Protein AF-A0A537FN54-F1 (afdb_monomer_lite)

Radius of gyration: 17.16 Å; chain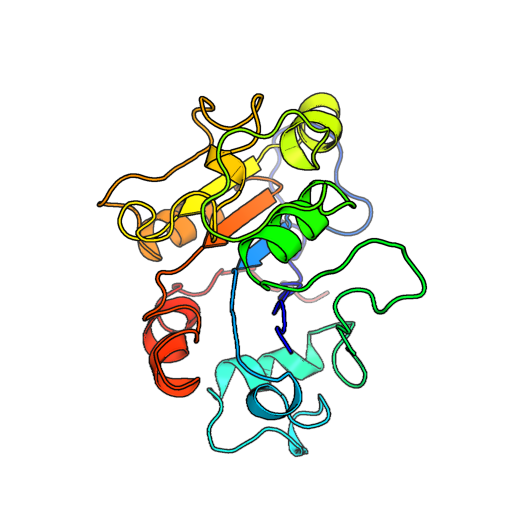s: 1; bounding box: 44×35×46 Å

Secondary structure (DSSP, 8-state):
--------------------S---SS-S-EEEE---S--HHHHHTTSSGGG--TTS-HHHHHHGGG-SSGGG-------TTSS----STTHHHHHHHHHSS-TT--TT---B----HIIIIIGGGT--EEEEEGGG-TTGGGT-GGGTBTTTTT-TTEE-STT--HHHHHHHHTSSS--SEEEEE--TTTTTSSS-HHHHHHHHTSSS----------

Sequence (218 aa):
MSTAVAFQLLAGRGSSTASASGNGAYFDHIVFIAMENAAYASVFGSGTVSSCPSSTDPFLCSMLPLGSTVPNLNNYGATAADANDFSGCSAACYVGLLAGYTYGVKDGYGDLTAANLVADRFAPAGLTWQAYCESGCPRGNDHFPFTSFADTRASANVFASSSVSTSTFSAAANSTNPPNFLWYTPTDNHNMHDNSISTAMARVIVTMPRLTCSMVRR

Foldseek 3Di:
DWDQPQPPPQFDDDPDPDDDADDDPRGQAGEGEGFTDDDLCQAQNLLALVRGDPLYDNVSSVCSVVDDQGRDPPPPVDPPVDVADCPQPQLQVVCCVFQVGRPPDHQPDAADAGDGCCQNPQVVSVFFEAEFEEQQNPRPNSHGVLCRYPRRVPDPRYHRHRPTFLVNQLCLLLDPDHGRYYHYYYPCQQRVNPDGNVRNCVGNPVPSPPSPSPPPDD

Structure (mmCIF, N/CA/C/O backbone):
data_AF-A0A537FN54-F1
#
_entry.id   AF-A0A537FN54-F1
#
loop_
_atom_site.group_PDB
_atom_site.id
_atom_site.type_symbol
_atom_site.label_atom_id
_atom_site.label_alt_id
_atom_site.label_comp_id
_atom_site.label_asym_id
_atom_site.label_entity_id
_atom_site.label_seq_id
_atom_site.pdbx_PDB_ins_code
_atom_site.Cartn_x
_atom_site.Cartn_y
_atom_site.Cartn_z
_atom_site.occupancy
_atom_site.B_iso_or_equiv
_atom_site.auth_seq_id
_atom_site.auth_comp_id
_atom_site.auth_asym_id
_atom_site.auth_atom_id
_atom_site.pdbx_PDB_model_num
ATOM 1 N N . MET A 1 1 ? 2.602 -4.026 -16.651 1.00 32.38 1 MET A N 1
ATOM 2 C CA . MET A 1 1 ? 3.226 -4.896 -15.633 1.00 32.38 1 MET A CA 1
ATOM 3 C C . MET A 1 1 ? 3.479 -4.018 -14.421 1.00 32.38 1 MET A C 1
ATOM 5 O O . MET A 1 1 ? 4.371 -3.189 -14.495 1.00 32.38 1 MET A O 1
ATOM 9 N N . SER A 1 2 ? 2.638 -4.104 -13.388 1.00 34.88 2 SER A N 1
ATOM 10 C CA . SER A 1 2 ? 2.858 -3.381 -12.128 1.00 34.88 2 SER A CA 1
ATOM 11 C C . SER A 1 2 ? 3.461 -4.346 -11.126 1.00 34.88 2 SER A C 1
ATOM 13 O O . SER A 1 2 ? 2.988 -5.476 -10.991 1.00 34.88 2 SER A O 1
ATOM 15 N N . THR A 1 3 ? 4.533 -3.923 -10.472 1.00 35.34 3 THR A N 1
ATOM 16 C CA . THR A 1 3 ? 5.199 -4.725 -9.455 1.00 35.34 3 THR A CA 1
ATOM 17 C C . THR A 1 3 ? 4.848 -4.113 -8.114 1.00 35.34 3 THR A C 1
ATOM 19 O O . THR A 1 3 ? 5.444 -3.119 -7.723 1.00 35.34 3 THR A O 1
ATOM 22 N N . ALA A 1 4 ? 3.894 -4.708 -7.396 1.00 33.75 4 ALA A N 1
ATOM 23 C CA . ALA A 1 4 ? 3.745 -4.426 -5.977 1.00 33.75 4 ALA A CA 1
ATOM 24 C C . ALA A 1 4 ? 5.035 -4.881 -5.286 1.00 33.75 4 ALA A C 1
ATOM 26 O O . ALA A 1 4 ? 5.303 -6.082 -5.175 1.00 33.75 4 ALA A O 1
ATOM 27 N N . VAL A 1 5 ? 5.870 -3.929 -4.873 1.00 35.28 5 VAL A N 1
ATOM 28 C CA . VAL A 1 5 ? 7.062 -4.249 -4.092 1.00 35.28 5 VAL A CA 1
ATOM 29 C C . VAL A 1 5 ? 6.640 -4.413 -2.637 1.00 35.28 5 VAL A C 1
ATOM 31 O O . VAL A 1 5 ? 6.741 -3.504 -1.820 1.00 35.28 5 VAL A O 1
ATOM 34 N N . ALA A 1 6 ? 6.140 -5.602 -2.311 1.00 32.81 6 ALA A N 1
ATOM 35 C CA . ALA A 1 6 ? 5.959 -6.005 -0.928 1.00 32.81 6 ALA A CA 1
ATOM 36 C C . ALA A 1 6 ? 7.343 -6.281 -0.321 1.00 32.81 6 ALA A C 1
ATOM 38 O O . ALA A 1 6 ? 7.908 -7.363 -0.489 1.00 32.81 6 ALA A O 1
ATOM 39 N N . PHE A 1 7 ? 7.909 -5.302 0.383 1.00 31.70 7 PHE A N 1
ATOM 40 C CA . PHE A 1 7 ? 9.026 -5.575 1.279 1.00 31.70 7 PHE A CA 1
ATOM 41 C C . PHE A 1 7 ? 8.486 -6.310 2.503 1.00 31.70 7 PHE A C 1
ATOM 43 O O . PHE A 1 7 ? 7.906 -5.706 3.399 1.00 31.70 7 PHE A O 1
ATOM 50 N N . GLN A 1 8 ? 8.705 -7.623 2.568 1.00 32.16 8 GLN A N 1
ATOM 51 C CA . GLN A 1 8 ? 8.709 -8.304 3.858 1.00 32.16 8 GLN A CA 1
ATOM 52 C C . GLN A 1 8 ? 9.939 -7.817 4.623 1.00 32.16 8 GLN A C 1
ATOM 54 O O . GLN A 1 8 ? 11.041 -8.338 4.455 1.00 32.16 8 GLN A O 1
ATOM 59 N N . LEU A 1 9 ? 9.770 -6.773 5.433 1.00 33.91 9 LEU A N 1
ATOM 60 C CA . LEU A 1 9 ? 10.774 -6.413 6.419 1.00 33.91 9 LEU A CA 1
ATOM 61 C C . LEU A 1 9 ? 10.650 -7.412 7.574 1.00 33.91 9 LEU A C 1
ATOM 63 O O . LEU A 1 9 ? 9.673 -7.385 8.319 1.00 33.91 9 LEU A O 1
ATOM 67 N N . LEU A 1 10 ? 11.619 -8.323 7.701 1.00 33.75 10 LEU A N 1
ATOM 68 C CA . LEU A 1 10 ? 11.697 -9.225 8.849 1.00 33.75 10 LEU A CA 1
ATOM 69 C C . LEU A 1 10 ? 11.936 -8.398 10.120 1.00 33.75 10 LEU A C 1
ATOM 71 O O . LEU A 1 10 ? 13.064 -7.992 10.406 1.00 33.75 10 LEU A O 1
ATOM 75 N N . ALA A 1 11 ? 10.874 -8.160 10.886 1.00 37.06 11 ALA A N 1
ATOM 76 C CA . ALA A 1 11 ? 10.958 -7.549 12.203 1.00 37.06 11 ALA A CA 1
ATOM 77 C C . ALA A 1 11 ? 11.223 -8.626 13.265 1.00 37.06 11 ALA A C 1
ATOM 79 O O . ALA A 1 11 ? 10.458 -9.576 13.423 1.00 37.06 11 ALA A O 1
ATOM 80 N N . GLY A 1 12 ? 12.351 -8.492 13.966 1.00 34.00 12 GLY A N 1
ATOM 81 C CA . GLY A 1 12 ? 12.729 -9.352 15.084 1.00 34.00 12 GLY A CA 1
ATOM 82 C C . GLY A 1 12 ? 11.884 -9.095 16.333 1.00 34.00 12 GLY A C 1
ATOM 83 O O . GLY A 1 12 ? 11.393 -7.989 16.547 1.00 34.00 12 GLY A O 1
ATOM 84 N N . ARG A 1 13 ? 11.765 -10.129 17.176 1.00 36.16 13 ARG A N 1
ATOM 85 C CA . ARG A 1 13 ? 11.034 -10.109 18.452 1.00 36.16 13 ARG A CA 1
ATOM 86 C C . ARG A 1 13 ? 11.523 -8.972 19.355 1.00 36.16 13 ARG A C 1
ATOM 88 O O . ARG A 1 13 ? 12.635 -9.035 19.882 1.00 36.16 13 ARG A O 1
ATOM 95 N N . GLY A 1 14 ? 10.681 -7.968 19.573 1.00 34.97 14 GLY A N 1
ATOM 96 C CA . GLY A 1 14 ? 10.871 -6.986 20.634 1.00 34.97 14 GLY A CA 1
ATOM 97 C C . GLY A 1 14 ? 10.524 -7.603 21.989 1.00 34.97 14 GLY A C 1
ATOM 98 O O . GLY A 1 14 ? 9.418 -8.098 22.189 1.00 34.97 14 GLY A O 1
ATOM 99 N N . SER A 1 15 ? 11.461 -7.585 22.936 1.00 38.41 15 SER A N 1
ATOM 100 C CA . SER A 1 15 ? 11.145 -7.856 24.340 1.00 38.41 15 SER A CA 1
ATOM 101 C C . SER A 1 15 ? 10.449 -6.631 24.935 1.00 38.41 15 SER A C 1
ATOM 103 O O . SER A 1 15 ? 11.122 -5.735 25.438 1.00 38.41 15 SER A O 1
ATOM 105 N N . SER A 1 16 ? 9.117 -6.608 24.903 1.00 33.41 16 SER A N 1
ATOM 106 C CA . SER A 1 16 ? 8.302 -5.636 25.639 1.00 33.41 16 SER A CA 1
ATOM 107 C C . SER A 1 16 ? 7.276 -6.378 26.486 1.00 33.41 16 SER A C 1
ATOM 109 O O . SER A 1 16 ? 6.327 -6.971 25.983 1.00 33.41 16 SER A O 1
ATOM 111 N N . THR A 1 17 ? 7.472 -6.355 27.800 1.00 36.88 17 THR A N 1
ATOM 112 C CA . THR A 1 17 ? 6.494 -6.799 28.793 1.00 36.88 17 THR A CA 1
ATOM 113 C C . THR A 1 17 ? 5.345 -5.791 28.878 1.00 36.88 17 THR A C 1
ATOM 115 O O . THR A 1 17 ? 5.431 -4.841 29.651 1.00 36.88 17 THR A O 1
ATOM 118 N N . ALA A 1 18 ? 4.278 -5.986 28.102 1.00 31.08 18 ALA A N 1
ATOM 119 C CA . ALA A 1 18 ? 2.938 -5.468 28.393 1.00 31.08 18 ALA A CA 1
ATOM 120 C C . ALA A 1 18 ? 1.902 -6.234 27.555 1.00 31.08 18 ALA A C 1
ATOM 122 O O . ALA A 1 18 ? 1.979 -6.274 26.332 1.00 31.08 18 ALA A O 1
ATOM 123 N N . SER A 1 19 ? 0.957 -6.884 28.232 1.00 39.84 19 SER A N 1
ATOM 124 C CA . SER A 1 19 ? -0.053 -7.756 27.635 1.00 39.84 19 SER A CA 1
ATOM 125 C C . SER A 1 19 ? -1.026 -7.007 26.718 1.00 39.84 19 SER A C 1
ATOM 127 O O . SER A 1 19 ? -1.817 -6.203 27.204 1.00 39.84 19 SER A O 1
ATOM 129 N N . ALA A 1 20 ? -1.050 -7.365 25.431 1.00 30.58 20 ALA A N 1
ATOM 130 C CA . ALA A 1 20 ? -2.242 -7.336 24.580 1.00 30.58 20 ALA A CA 1
ATOM 131 C C . ALA A 1 20 ? -2.071 -8.304 23.388 1.00 30.58 20 ALA A C 1
ATOM 133 O O . ALA A 1 20 ? -1.128 -8.179 22.622 1.00 30.58 20 ALA A O 1
ATOM 134 N N . SER A 1 21 ? -2.998 -9.264 23.286 1.00 36.78 21 SER A N 1
ATOM 135 C CA . SER A 1 21 ? -3.354 -10.104 22.125 1.00 36.78 21 SER A CA 1
ATOM 136 C C . SER A 1 21 ? -2.231 -10.749 21.284 1.00 36.78 21 SER A C 1
ATOM 138 O O . SER A 1 21 ? -1.717 -10.154 20.348 1.00 36.78 21 SER A O 1
ATOM 140 N N . GLY A 1 22 ? -1.945 -12.025 21.586 1.00 42.91 22 GLY A N 1
ATOM 141 C CA . GLY A 1 22 ? -1.410 -13.045 20.669 1.00 42.91 22 GLY A CA 1
ATOM 142 C C . GLY A 1 22 ? -0.146 -12.707 19.872 1.00 42.91 22 GLY A C 1
ATOM 143 O O . GLY A 1 22 ? -0.247 -12.277 18.729 1.00 42.91 22 GLY A O 1
ATOM 144 N N . ASN A 1 23 ? 1.036 -13.042 20.406 1.00 45.41 23 ASN A N 1
ATOM 145 C CA . ASN A 1 23 ? 2.264 -13.103 19.603 1.00 45.41 23 ASN A CA 1
ATOM 146 C C . ASN A 1 23 ? 2.025 -13.956 18.347 1.00 45.41 23 ASN A C 1
ATOM 148 O O . ASN A 1 23 ? 1.638 -15.127 18.452 1.00 45.41 23 ASN A O 1
ATOM 152 N N . GLY A 1 24 ? 2.273 -13.382 17.170 1.00 49.06 24 GLY A N 1
ATOM 153 C CA . GLY A 1 24 ? 2.171 -14.100 15.908 1.00 49.06 24 GLY A CA 1
ATOM 154 C C . GLY A 1 24 ? 3.163 -15.264 15.873 1.00 49.06 24 GLY A C 1
ATOM 155 O O . GLY A 1 24 ? 4.289 -15.164 16.361 1.00 49.06 24 GLY A O 1
ATOM 156 N N . ALA A 1 25 ? 2.770 -16.391 15.274 1.00 50.62 25 ALA A N 1
ATOM 157 C CA . ALA A 1 25 ? 3.658 -17.549 15.139 1.00 50.62 25 ALA A CA 1
ATOM 158 C C . ALA A 1 25 ? 4.922 -17.238 14.303 1.00 50.62 25 ALA A C 1
ATOM 160 O O . ALA A 1 25 ? 5.933 -17.922 14.463 1.00 50.62 25 ALA A O 1
ATOM 161 N N . TYR A 1 26 ? 4.873 -16.201 13.450 1.00 58.44 26 TYR A N 1
ATOM 162 C CA . TYR A 1 26 ? 5.928 -15.886 12.478 1.00 58.44 26 TYR A CA 1
ATOM 163 C C . TYR A 1 26 ? 6.333 -14.400 12.410 1.00 58.44 26 TYR A C 1
ATOM 165 O O . TYR A 1 26 ? 7.521 -14.133 12.257 1.00 58.44 26 TYR A O 1
ATOM 173 N N . PHE A 1 27 ? 5.404 -13.444 12.561 1.00 64.12 27 PHE A N 1
ATOM 174 C CA . PHE A 1 27 ? 5.685 -11.998 12.516 1.00 64.12 27 PHE A CA 1
ATOM 175 C C . PHE A 1 27 ? 4.722 -11.225 13.428 1.00 64.12 27 PHE A C 1
ATOM 177 O O . PHE A 1 27 ? 3.554 -11.602 13.525 1.00 64.12 27 PHE A O 1
ATOM 184 N N . ASP A 1 28 ? 5.199 -10.141 14.045 1.00 77.00 28 ASP A N 1
ATOM 185 C CA . ASP A 1 28 ? 4.397 -9.272 14.927 1.00 77.00 28 ASP A CA 1
ATOM 186 C C . ASP A 1 28 ? 3.837 -8.032 14.191 1.00 77.00 28 ASP A C 1
ATOM 188 O O . ASP A 1 28 ? 2.783 -7.502 14.556 1.00 77.00 28 ASP A O 1
ATOM 192 N N . HIS A 1 29 ? 4.518 -7.604 13.116 1.00 83.00 29 HIS A N 1
ATOM 193 C CA . HIS A 1 29 ? 4.179 -6.421 12.319 1.00 83.00 29 HIS A CA 1
ATOM 194 C C . HIS A 1 29 ? 4.374 -6.668 10.820 1.00 83.00 29 HIS A C 1
ATOM 196 O O . HIS A 1 29 ? 5.333 -7.320 10.403 1.00 83.00 29 HIS A O 1
ATOM 202 N N . ILE A 1 30 ? 3.488 -6.093 10.009 1.00 84.75 30 ILE A N 1
ATOM 203 C CA . ILE A 1 30 ? 3.554 -6.073 8.548 1.00 84.75 30 ILE A CA 1
ATOM 204 C C . ILE A 1 30 ? 3.628 -4.615 8.103 1.00 84.75 30 ILE A C 1
ATOM 206 O O . ILE A 1 30 ? 2.757 -3.812 8.433 1.00 84.75 30 ILE A O 1
ATOM 210 N N . VAL A 1 31 ? 4.660 -4.285 7.332 1.00 86.12 31 VAL A N 1
ATOM 211 C CA . VAL A 1 31 ? 4.865 -2.953 6.757 1.00 86.12 31 VAL A CA 1
ATOM 212 C C . VAL A 1 31 ? 4.729 -3.064 5.245 1.00 86.12 31 VAL A C 1
ATOM 214 O O . VAL A 1 31 ? 5.434 -3.846 4.613 1.00 86.12 31 VAL A O 1
ATOM 217 N N . PHE A 1 32 ? 3.823 -2.283 4.668 1.00 86.25 32 PHE A N 1
ATOM 218 C CA . PHE A 1 32 ? 3.573 -2.224 3.238 1.00 86.25 32 PHE A CA 1
ATOM 219 C C . PHE A 1 32 ? 3.859 -0.818 2.713 1.00 86.25 32 PHE A C 1
ATOM 221 O O . PHE A 1 32 ? 3.353 0.167 3.248 1.00 86.25 32 PHE A O 1
ATOM 228 N N . ILE A 1 33 ? 4.662 -0.731 1.653 1.00 86.25 33 ILE A N 1
ATOM 229 C CA . ILE A 1 33 ? 4.972 0.517 0.953 1.00 86.25 33 ILE A CA 1
ATOM 230 C C . ILE A 1 33 ? 4.562 0.321 -0.504 1.00 86.25 33 ILE A C 1
ATOM 232 O O . ILE A 1 33 ? 5.106 -0.539 -1.196 1.00 86.25 33 ILE A O 1
ATOM 236 N N . ALA A 1 34 ? 3.582 1.096 -0.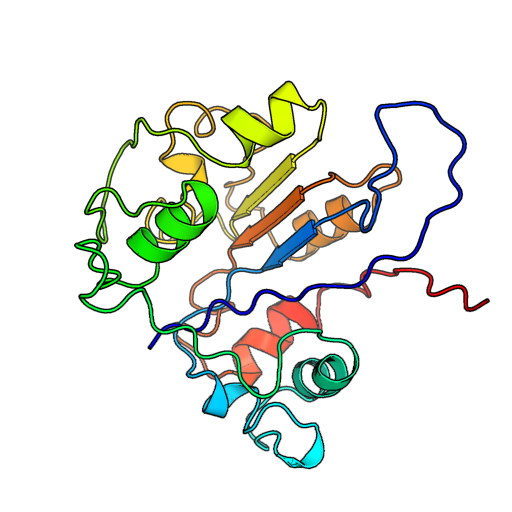953 1.00 85.75 34 ALA A N 1
ATOM 237 C CA . ALA A 1 34 ? 2.970 0.949 -2.262 1.00 85.75 34 ALA A CA 1
ATOM 238 C C . ALA A 1 34 ? 3.840 1.613 -3.346 1.00 85.75 34 ALA A C 1
ATOM 240 O O . ALA A 1 34 ? 3.795 2.823 -3.549 1.00 85.75 34 ALA A O 1
ATOM 241 N N . MET A 1 35 ? 4.682 0.808 -3.997 1.00 80.50 35 MET A N 1
ATOM 242 C CA . MET A 1 35 ? 5.532 1.210 -5.124 1.00 80.50 35 MET A CA 1
ATOM 243 C C . MET A 1 35 ? 4.914 0.715 -6.439 1.00 80.50 35 MET A C 1
ATOM 245 O O . MET A 1 35 ? 4.344 -0.375 -6.468 1.00 80.50 35 MET A O 1
ATOM 249 N N . GLU A 1 36 ? 5.047 1.480 -7.520 1.00 75.81 36 GLU A N 1
A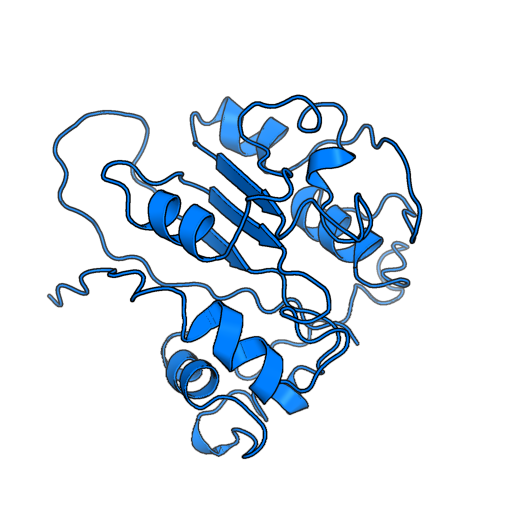TOM 250 C CA . GLU A 1 36 ? 4.289 1.299 -8.760 1.00 75.81 36 GLU A CA 1
ATOM 251 C C . GLU A 1 36 ? 5.144 1.305 -10.027 1.00 75.81 36 GLU A C 1
ATOM 253 O O . GLU A 1 36 ? 6.281 1.763 -10.044 1.00 75.81 36 GLU A O 1
ATOM 258 N N . ASN A 1 37 ? 4.549 0.778 -11.102 1.00 68.00 37 ASN A N 1
ATOM 259 C CA . ASN A 1 37 ? 4.887 0.969 -12.520 1.00 68.00 37 ASN A CA 1
ATOM 260 C C . ASN A 1 37 ? 6.325 0.678 -12.986 1.00 68.00 37 ASN A C 1
ATOM 262 O O . ASN A 1 37 ? 6.615 0.783 -14.177 1.00 68.00 37 ASN A O 1
ATOM 266 N N . ALA A 1 38 ? 7.200 0.197 -12.110 1.00 73.44 38 ALA A N 1
ATOM 267 C CA . ALA A 1 38 ? 8.487 -0.364 -12.481 1.00 73.44 38 ALA A CA 1
ATOM 268 C C . ALA A 1 38 ? 8.353 -1.875 -12.686 1.00 73.44 38 ALA A C 1
ATOM 270 O O . ALA A 1 38 ? 7.778 -2.569 -11.850 1.00 73.44 38 ALA A O 1
ATOM 271 N N . ALA A 1 39 ? 8.897 -2.416 -13.778 1.00 73.81 39 ALA A N 1
ATOM 272 C CA . ALA A 1 39 ? 8.958 -3.863 -13.977 1.00 73.81 39 ALA A CA 1
ATOM 273 C C . ALA A 1 39 ? 9.907 -4.496 -12.949 1.00 73.81 39 ALA A C 1
ATOM 275 O O . ALA A 1 39 ? 10.982 -3.946 -12.706 1.00 73.81 39 ALA A O 1
ATOM 276 N N . TYR A 1 40 ? 9.575 -5.676 -12.416 1.00 76.00 40 TYR A N 1
ATOM 277 C CA . TYR A 1 40 ? 10.415 -6.378 -11.437 1.00 76.00 40 TYR A CA 1
ATOM 278 C C . TYR A 1 40 ? 11.891 -6.409 -11.858 1.00 76.00 40 TYR A C 1
ATOM 280 O O . TYR A 1 40 ? 12.755 -5.961 -11.111 1.00 76.00 40 TYR A O 1
ATOM 288 N N . ALA A 1 41 ? 12.176 -6.833 -13.094 1.00 77.81 41 ALA A N 1
ATOM 289 C CA . ALA A 1 41 ? 13.542 -6.929 -13.602 1.00 77.81 41 ALA A CA 1
ATOM 290 C C . ALA A 1 41 ? 14.261 -5.573 -13.718 1.00 77.81 41 ALA A C 1
ATOM 292 O O . ALA A 1 41 ? 15.481 -5.518 -13.595 1.00 77.81 41 ALA A O 1
ATOM 293 N N . SER A 1 42 ? 13.521 -4.475 -13.909 1.00 77.94 42 SER A N 1
ATOM 294 C CA . SER A 1 42 ? 14.094 -3.121 -13.923 1.00 77.94 42 SER A CA 1
ATOM 295 C C . SER A 1 42 ? 14.492 -2.626 -12.531 1.00 77.94 42 SER A C 1
ATOM 297 O O . SER A 1 42 ? 15.365 -1.771 -12.430 1.00 77.94 42 SER A O 1
ATOM 299 N N . VAL A 1 43 ? 13.892 -3.188 -11.474 1.00 77.12 43 VAL A N 1
ATOM 300 C CA . VAL A 1 43 ? 14.220 -2.879 -10.077 1.00 77.12 43 VAL A CA 1
ATOM 301 C C . VAL A 1 43 ? 15.239 -3.880 -9.535 1.00 77.12 43 VAL A C 1
ATOM 303 O O . VAL A 1 43 ? 16.266 -3.488 -9.005 1.00 77.12 43 VAL A O 1
ATOM 306 N N . PHE A 1 44 ? 15.018 -5.179 -9.700 1.00 78.44 44 PHE A N 1
ATOM 307 C CA . PHE A 1 44 ? 15.752 -6.220 -8.978 1.00 78.44 44 PHE A CA 1
ATOM 308 C C . PHE A 1 44 ? 16.529 -7.193 -9.874 1.00 78.44 44 PHE A C 1
ATOM 310 O O . PHE A 1 44 ? 17.139 -8.136 -9.369 1.00 78.44 44 PHE A O 1
ATOM 317 N N . GLY A 1 45 ? 16.522 -6.998 -11.195 1.00 81.00 45 GLY A N 1
ATOM 318 C CA . GLY A 1 45 ? 17.184 -7.908 -12.130 1.00 81.00 45 GLY A CA 1
ATOM 319 C C . GLY A 1 45 ? 16.552 -9.300 -12.107 1.00 81.00 45 GLY A C 1
ATOM 320 O O . GLY A 1 45 ? 15.333 -9.437 -12.191 1.00 81.00 45 GLY A O 1
ATOM 321 N N . SER A 1 46 ? 17.368 -10.343 -11.954 1.00 79.94 46 SER A N 1
ATOM 322 C CA . SER A 1 46 ? 16.898 -11.720 -11.738 1.00 79.94 46 SER A CA 1
ATOM 323 C C . SER A 1 46 ? 16.662 -12.038 -10.255 1.00 79.94 46 SER A C 1
ATOM 325 O O . SER A 1 46 ? 16.703 -13.200 -9.855 1.00 79.94 46 SER A O 1
ATOM 327 N N . GLY A 1 47 ? 16.523 -11.013 -9.412 1.00 77.00 47 GLY A N 1
ATOM 328 C CA . GLY A 1 47 ? 16.313 -11.156 -7.976 1.00 77.00 47 GLY A CA 1
ATOM 329 C C . GLY A 1 47 ? 17.530 -11.666 -7.201 1.00 77.00 47 GLY A C 1
ATOM 330 O O . GLY A 1 47 ? 17.399 -12.184 -6.093 1.00 77.00 47 GLY A O 1
ATOM 331 N N . THR A 1 48 ? 18.731 -11.516 -7.764 1.00 81.56 48 THR A N 1
ATOM 332 C CA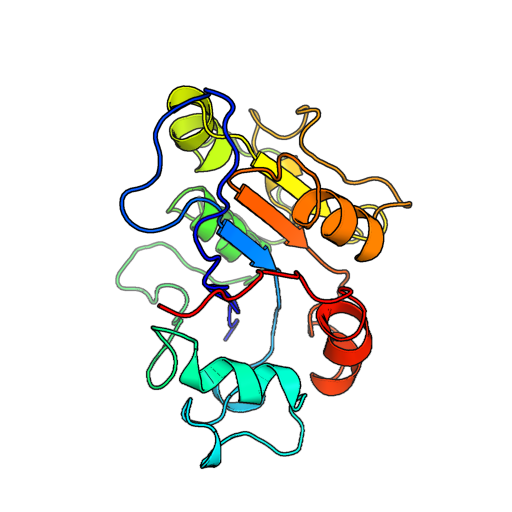 . THR A 1 48 ? 20.003 -11.754 -7.070 1.00 81.56 48 THR A CA 1
ATOM 333 C C . THR A 1 48 ? 20.811 -10.465 -7.008 1.00 81.56 48 THR A C 1
ATOM 335 O O . THR A 1 48 ? 20.766 -9.652 -7.933 1.00 81.56 48 THR A O 1
ATOM 338 N N . VAL A 1 49 ? 21.599 -10.284 -5.944 1.00 82.25 49 VAL A N 1
ATOM 339 C CA . VAL A 1 49 ? 22.429 -9.076 -5.760 1.00 82.25 49 VAL A CA 1
ATOM 340 C C . VAL A 1 49 ? 23.365 -8.837 -6.948 1.00 82.25 49 VAL A C 1
ATOM 342 O O . VAL A 1 49 ? 23.558 -7.697 -7.353 1.00 82.25 49 VAL A O 1
ATOM 345 N N . SER A 1 50 ? 23.908 -9.896 -7.553 1.00 85.69 50 SER A N 1
ATOM 346 C CA . SER A 1 50 ? 24.796 -9.789 -8.719 1.00 85.69 50 SER A CA 1
ATOM 347 C C . SER A 1 50 ? 24.085 -9.376 -10.010 1.00 85.69 50 SER A C 1
ATOM 349 O O . SER A 1 50 ? 24.740 -8.905 -10.933 1.00 85.69 50 SER A O 1
ATOM 351 N N . SER A 1 51 ? 22.766 -9.554 -10.086 1.00 85.00 51 SER A N 1
ATOM 352 C CA . SER A 1 51 ? 21.945 -9.192 -11.248 1.00 85.00 51 SER A CA 1
ATOM 353 C C . SER A 1 51 ? 21.304 -7.809 -11.139 1.00 85.00 51 SER A C 1
ATOM 355 O O . SER A 1 51 ? 20.578 -7.399 -12.043 1.00 85.00 51 SER A O 1
ATOM 357 N N . CYS A 1 52 ? 21.527 -7.109 -10.026 1.00 83.44 52 CYS A N 1
ATOM 358 C CA . CYS A 1 52 ? 20.832 -5.867 -9.744 1.00 83.44 52 CYS A CA 1
ATOM 359 C C . CYS A 1 52 ? 21.206 -4.767 -10.758 1.00 83.44 52 CYS A C 1
ATOM 361 O O . CYS A 1 52 ? 22.398 -4.509 -10.953 1.00 83.44 52 CYS A O 1
ATOM 363 N N . PRO A 1 53 ? 20.226 -4.102 -11.401 1.00 82.56 53 PRO A N 1
ATOM 364 C CA . PRO A 1 53 ? 20.498 -3.035 -12.357 1.00 82.56 53 PRO A CA 1
ATOM 365 C C . PRO A 1 53 ? 21.246 -1.862 -11.717 1.00 82.56 53 PRO A C 1
ATOM 367 O O . PRO A 1 53 ? 20.937 -1.444 -10.604 1.00 82.56 53 PRO A O 1
ATOM 370 N N . SER A 1 54 ? 22.182 -1.259 -12.453 1.00 79.12 54 SER A N 1
ATOM 371 C CA . SER A 1 54 ? 22.913 -0.064 -11.998 1.00 79.12 54 SER A CA 1
ATOM 372 C C . SER A 1 54 ? 22.028 1.182 -11.856 1.00 79.12 54 SER A C 1
ATOM 374 O O . SER A 1 54 ? 22.418 2.142 -11.197 1.00 79.12 54 SER A O 1
ATOM 376 N N . SER A 1 55 ? 20.843 1.174 -12.472 1.00 73.00 55 SER A N 1
ATOM 377 C CA . SER A 1 55 ? 19.810 2.207 -12.352 1.00 73.00 55 SER A CA 1
ATOM 378 C C . SER A 1 55 ? 18.959 2.088 -11.081 1.00 73.00 55 SER A C 1
ATOM 380 O O . SER A 1 55 ? 18.153 2.982 -10.812 1.00 73.00 55 SER A O 1
ATOM 382 N N . THR A 1 56 ? 19.101 0.996 -10.326 1.00 70.50 56 THR A N 1
ATOM 383 C CA . THR A 1 56 ? 18.373 0.757 -9.076 1.00 70.50 56 THR A CA 1
ATOM 384 C C . THR A 1 56 ? 19.119 1.350 -7.887 1.00 70.50 56 THR A C 1
ATOM 386 O O . THR A 1 56 ? 20.347 1.394 -7.849 1.00 70.50 56 THR A O 1
ATOM 389 N N . ASP A 1 57 ? 18.364 1.782 -6.880 1.00 70.25 57 ASP A N 1
ATOM 390 C CA . ASP A 1 57 ? 18.916 2.173 -5.590 1.00 70.25 57 ASP A CA 1
ATOM 391 C C . ASP A 1 57 ? 19.645 0.998 -4.883 1.00 70.25 57 ASP A C 1
ATOM 393 O O . ASP A 1 57 ? 19.054 -0.078 -4.706 1.00 70.25 57 ASP A O 1
ATOM 397 N N . PRO A 1 58 ? 20.905 1.180 -4.432 1.00 73.62 58 PRO A N 1
ATOM 398 C CA . PRO A 1 58 ? 21.677 0.142 -3.746 1.00 73.62 58 PRO A CA 1
ATOM 399 C C . PRO A 1 58 ? 20.985 -0.463 -2.521 1.00 73.62 58 PRO A C 1
ATOM 401 O O . PRO A 1 58 ? 21.213 -1.635 -2.210 1.00 73.62 58 PRO A O 1
ATOM 404 N N . PHE A 1 59 ? 20.129 0.298 -1.830 1.00 74.56 59 PHE A N 1
ATOM 405 C CA . PHE A 1 59 ? 19.367 -0.209 -0.698 1.00 74.56 59 PHE A CA 1
ATOM 406 C C . PHE A 1 59 ? 18.439 -1.346 -1.124 1.00 74.56 59 PHE A C 1
ATOM 408 O O . PHE A 1 59 ? 18.452 -2.402 -0.493 1.00 74.56 59 PHE A O 1
ATOM 415 N N . LEU A 1 60 ? 17.673 -1.183 -2.208 1.00 74.38 60 LEU A N 1
ATOM 416 C CA . LEU A 1 60 ? 16.736 -2.216 -2.656 1.00 74.38 60 LEU A CA 1
ATOM 417 C C . LEU A 1 60 ? 17.456 -3.519 -3.000 1.00 74.38 60 LEU A C 1
ATOM 419 O O . LEU A 1 60 ? 17.014 -4.603 -2.624 1.00 74.38 60 LEU A O 1
ATOM 423 N N . CYS A 1 61 ? 18.611 -3.403 -3.646 1.00 77.31 61 CYS A N 1
ATOM 424 C CA . CYS A 1 61 ? 19.470 -4.538 -3.949 1.00 77.31 61 CYS A CA 1
ATOM 425 C C . CYS A 1 61 ? 20.014 -5.211 -2.684 1.00 77.31 61 CYS A C 1
ATOM 427 O O . CYS A 1 61 ? 20.084 -6.437 -2.614 1.00 77.31 61 CYS A O 1
ATOM 429 N N . SER A 1 62 ? 20.352 -4.428 -1.655 1.00 76.69 62 SER A N 1
ATOM 430 C CA . SER A 1 62 ? 20.818 -4.961 -0.369 1.00 76.69 62 SER A CA 1
ATOM 431 C C . SER A 1 62 ? 19.747 -5.752 0.391 1.00 76.69 62 SER A C 1
ATOM 433 O O . SER A 1 62 ? 20.089 -6.589 1.223 1.00 76.69 62 SER A O 1
ATOM 435 N N . MET A 1 63 ? 18.465 -5.537 0.075 1.00 75.19 63 MET A N 1
ATOM 436 C CA . MET A 1 63 ? 17.345 -6.272 0.667 1.00 75.19 63 MET A CA 1
ATOM 437 C C . MET A 1 63 ? 17.114 -7.644 0.021 1.00 75.19 63 MET A C 1
ATOM 439 O O . MET A 1 63 ? 16.489 -8.497 0.647 1.00 75.19 63 MET A O 1
ATOM 443 N N . LEU A 1 64 ? 17.622 -7.897 -1.194 1.00 75.38 64 LEU A N 1
ATOM 444 C CA . LEU A 1 64 ? 17.399 -9.160 -1.919 1.00 75.38 64 LEU A CA 1
ATOM 445 C C . LEU A 1 64 ? 17.775 -10.414 -1.103 1.00 75.38 64 LEU A C 1
ATOM 447 O O . LEU A 1 64 ? 16.974 -11.344 -1.082 1.00 75.38 64 LEU A O 1
ATOM 451 N N . PRO A 1 65 ? 18.920 -10.467 -0.384 1.00 75.12 65 PRO A N 1
ATOM 452 C CA . PRO A 1 65 ? 19.274 -11.624 0.444 1.00 75.12 65 PRO A CA 1
ATOM 453 C C . PRO A 1 65 ? 18.391 -11.799 1.684 1.00 75.12 65 PRO A C 1
ATOM 455 O O . PRO A 1 65 ? 18.429 -12.853 2.313 1.00 75.12 65 PRO A O 1
ATOM 458 N N . LEU A 1 66 ? 17.656 -10.754 2.074 1.00 72.19 66 LEU A N 1
ATOM 459 C CA . LEU A 1 66 ? 16.769 -10.752 3.236 1.00 72.19 66 LEU A CA 1
ATOM 460 C C . LEU A 1 66 ? 15.321 -11.093 2.850 1.00 72.19 66 LEU A C 1
ATOM 462 O O . LEU A 1 66 ? 14.531 -11.454 3.717 1.00 72.19 66 LEU A O 1
ATOM 466 N N . GLY A 1 67 ? 14.965 -10.974 1.569 1.00 66.06 67 GLY A N 1
ATOM 467 C CA . GLY A 1 67 ? 13.619 -11.224 1.064 1.00 66.06 67 GLY A CA 1
ATOM 468 C C . GLY A 1 67 ? 13.361 -12.699 0.745 1.00 66.06 67 GLY A C 1
ATOM 469 O O . GLY A 1 67 ? 14.212 -13.395 0.199 1.00 66.06 67 GLY A O 1
ATOM 470 N N . SER A 1 68 ? 12.150 -13.173 1.042 1.00 58.72 68 SER A N 1
ATOM 471 C CA . SER A 1 68 ? 11.754 -14.581 0.883 1.00 58.72 68 SER A CA 1
ATOM 472 C C . SER A 1 68 ? 11.246 -14.958 -0.522 1.00 58.72 68 SER A C 1
ATOM 474 O O . SER A 1 68 ? 11.119 -16.141 -0.824 1.00 58.72 68 SER A O 1
ATOM 476 N N . THR A 1 69 ? 10.961 -13.987 -1.399 1.00 54.97 69 THR A N 1
ATOM 477 C CA . THR A 1 69 ? 10.200 -14.206 -2.653 1.00 54.97 69 THR A CA 1
ATOM 478 C C . THR A 1 69 ? 10.938 -13.815 -3.936 1.00 54.97 69 THR A C 1
ATOM 480 O O . THR A 1 69 ? 10.359 -13.777 -5.015 1.00 54.97 69 THR A O 1
ATOM 483 N N . VAL A 1 70 ? 12.227 -13.520 -3.849 1.00 57.22 70 VAL A N 1
ATOM 484 C CA . VAL A 1 70 ? 12.841 -12.550 -4.752 1.00 57.22 70 VAL A CA 1
ATOM 485 C C . VAL A 1 70 ? 13.245 -13.097 -6.141 1.00 57.22 70 VAL A C 1
ATOM 487 O O . VAL A 1 70 ? 12.867 -12.470 -7.118 1.00 57.22 70 VAL A O 1
ATOM 490 N N . PRO A 1 71 ? 13.883 -14.259 -6.353 1.00 55.00 71 PRO A N 1
ATOM 491 C CA . PRO A 1 71 ? 14.367 -14.587 -7.705 1.00 55.00 71 PRO A CA 1
ATOM 492 C C . PRO A 1 71 ? 13.280 -14.879 -8.756 1.00 55.00 71 PRO A C 1
ATOM 494 O O . PRO A 1 71 ? 13.575 -14.865 -9.945 1.00 55.00 71 PRO A O 1
ATOM 497 N N . ASN A 1 72 ? 12.039 -15.165 -8.337 1.00 51.25 72 ASN A N 1
ATOM 498 C CA . ASN A 1 72 ? 10.969 -15.655 -9.218 1.00 51.25 72 ASN A CA 1
ATOM 499 C C . ASN A 1 72 ? 9.599 -15.009 -8.943 1.00 51.25 72 ASN A C 1
ATOM 501 O O . ASN A 1 72 ? 8.567 -15.620 -9.233 1.00 51.25 72 ASN A O 1
ATOM 505 N N . LEU A 1 73 ? 9.560 -13.801 -8.365 1.00 57.09 73 LEU A N 1
ATOM 506 C CA . LEU A 1 73 ? 8.296 -13.089 -8.167 1.00 57.09 73 LEU A CA 1
ATOM 507 C C . LEU A 1 73 ? 7.747 -12.607 -9.512 1.00 57.09 73 LEU A C 1
ATOM 509 O O . LEU A 1 73 ? 7.975 -11.478 -9.943 1.00 57.09 73 LEU A O 1
ATOM 513 N N . ASN A 1 74 ? 6.981 -13.470 -10.166 1.00 52.28 74 ASN A N 1
ATOM 514 C CA . ASN A 1 74 ? 6.164 -13.081 -11.295 1.00 52.28 74 ASN A CA 1
ATOM 515 C C . ASN A 1 74 ? 4.794 -12.632 -10.784 1.00 52.28 74 ASN A C 1
ATOM 517 O O . ASN A 1 74 ? 3.847 -13.415 -10.737 1.00 52.28 74 ASN A O 1
ATOM 521 N N . ASN A 1 75 ? 4.686 -11.356 -10.411 1.00 54.84 75 ASN A N 1
ATOM 522 C CA . ASN A 1 75 ? 3.393 -10.710 -10.199 1.00 54.84 75 ASN A CA 1
ATOM 523 C C . ASN A 1 75 ? 2.748 -10.455 -11.567 1.00 54.84 75 ASN A C 1
ATOM 525 O O . ASN A 1 75 ? 2.692 -9.329 -12.062 1.00 54.84 75 ASN A O 1
ATOM 529 N N . TYR A 1 76 ? 2.301 -11.521 -12.224 1.00 49.84 76 TYR A N 1
ATOM 530 C CA . TYR A 1 76 ? 1.302 -11.376 -13.265 1.00 49.84 76 TYR A CA 1
ATOM 531 C C . TYR A 1 76 ? 0.032 -10.961 -12.524 1.00 49.84 76 TYR A C 1
ATOM 533 O O . TYR A 1 76 ? -0.544 -11.787 -11.819 1.00 49.84 76 TYR A O 1
ATOM 541 N N . GLY A 1 77 ? -0.371 -9.685 -12.605 1.00 51.28 77 GLY A N 1
ATOM 542 C CA . GLY A 1 77 ? -1.743 -9.312 -12.235 1.00 51.28 77 GLY A CA 1
ATOM 543 C C . GLY A 1 77 ? -2.656 -10.355 -12.868 1.00 51.28 77 GLY A C 1
ATOM 544 O O . GLY A 1 77 ? -2.441 -10.645 -14.047 1.00 51.28 77 GLY A O 1
ATOM 545 N N . ALA A 1 78 ? -3.485 -11.026 -12.058 1.00 42.94 78 ALA A N 1
ATOM 546 C CA . ALA A 1 78 ? -4.034 -12.339 -12.392 1.00 42.94 78 ALA A CA 1
ATOM 547 C C . ALA A 1 78 ? -4.494 -12.357 -13.853 1.00 42.94 78 ALA A C 1
ATOM 549 O O . ALA A 1 78 ? -5.395 -11.625 -14.253 1.00 42.94 78 ALA A O 1
ATOM 550 N N . THR A 1 79 ? -3.769 -13.099 -14.691 1.00 43.31 79 THR A N 1
ATOM 551 C CA . THR A 1 79 ? -4.153 -13.249 -16.096 1.00 43.31 79 THR A CA 1
ATOM 552 C C . THR A 1 79 ? -5.437 -14.072 -16.163 1.00 43.31 79 THR A C 1
ATOM 554 O O . THR A 1 79 ? -5.762 -14.744 -15.190 1.00 43.31 79 THR A O 1
ATOM 557 N N . ALA A 1 80 ? -6.111 -14.052 -17.317 1.00 38.72 80 ALA A N 1
ATOM 558 C CA . ALA A 1 80 ? -7.446 -14.579 -17.655 1.00 38.72 80 ALA A CA 1
ATOM 559 C C . ALA A 1 80 ? -7.925 -15.953 -17.099 1.00 38.72 80 ALA A C 1
ATOM 561 O O . ALA A 1 80 ? -9.027 -16.379 -17.436 1.00 38.72 80 ALA A O 1
ATOM 562 N N . ALA A 1 81 ? -7.131 -16.668 -16.300 1.00 41.06 81 ALA A N 1
ATOM 563 C CA . ALA A 1 81 ? -7.529 -17.839 -15.520 1.00 41.06 81 ALA A CA 1
ATOM 564 C C . ALA A 1 81 ? -8.542 -17.505 -14.410 1.00 41.06 81 ALA A C 1
ATOM 566 O O . ALA A 1 81 ? -9.435 -18.307 -14.143 1.00 41.06 81 ALA A O 1
ATOM 567 N N . ASP A 1 82 ? -8.457 -16.304 -13.840 1.00 46.72 82 ASP A N 1
ATOM 568 C CA . ASP A 1 82 ? -9.486 -15.747 -12.972 1.00 46.72 82 ASP A CA 1
ATOM 569 C C . ASP A 1 82 ? -10.209 -14.688 -13.807 1.00 46.72 82 ASP A C 1
ATOM 571 O O . ASP A 1 82 ? -9.550 -13.874 -14.448 1.00 46.72 82 ASP A O 1
ATOM 575 N N . ALA A 1 83 ? -11.542 -14.645 -13.834 1.00 49.66 83 ALA A N 1
ATOM 576 C CA . ALA A 1 83 ? -12.313 -13.622 -14.566 1.00 49.66 83 ALA A CA 1
ATOM 577 C C . ALA A 1 83 ? -12.108 -12.174 -14.037 1.00 49.66 83 ALA A C 1
ATOM 579 O O . ALA A 1 83 ? -12.930 -11.290 -14.271 1.00 49.66 83 ALA A O 1
ATOM 580 N N . ASN A 1 84 ? -11.021 -11.948 -13.299 1.00 54.16 84 ASN A N 1
ATOM 581 C CA . ASN A 1 84 ? -10.626 -10.743 -12.603 1.00 54.16 84 ASN A CA 1
ATOM 582 C C . ASN A 1 84 ? -9.529 -10.079 -13.418 1.00 54.16 84 ASN A C 1
ATOM 584 O O . ASN A 1 84 ? -8.350 -10.386 -13.267 1.00 54.16 84 ASN A O 1
ATOM 588 N N . ASP A 1 85 ? -9.926 -9.177 -14.302 1.00 54.19 85 ASP A N 1
ATOM 589 C CA . ASP A 1 85 ? -8.967 -8.358 -15.020 1.00 54.19 85 ASP A CA 1
ATOM 590 C C . ASP A 1 85 ? -8.290 -7.393 -14.029 1.00 54.19 85 ASP A C 1
ATOM 592 O O . ASP A 1 85 ? -8.936 -6.514 -13.459 1.00 54.19 85 ASP A O 1
ATOM 596 N N . PHE A 1 86 ? -6.991 -7.583 -13.789 1.00 58.84 86 PHE A N 1
ATOM 597 C CA . PHE A 1 86 ? -6.134 -6.640 -13.058 1.00 58.84 86 PHE A CA 1
ATOM 598 C C . PHE A 1 86 ? -5.527 -5.593 -14.020 1.00 58.84 86 PHE A C 1
ATOM 600 O O . PHE A 1 86 ? -4.358 -5.212 -13.895 1.00 58.84 86 PHE A O 1
ATOM 607 N N . SER A 1 87 ? -6.298 -5.149 -15.018 1.00 46.81 87 SER A N 1
ATOM 608 C CA . SER A 1 87 ? -5.964 -4.004 -15.871 1.00 46.81 87 SER A CA 1
ATOM 609 C C . SER A 1 87 ? -6.298 -2.684 -15.150 1.00 46.81 87 SER A C 1
ATOM 611 O O . SER A 1 87 ? -7.254 -2.616 -14.386 1.00 46.81 87 SER A O 1
ATOM 613 N N . GLY A 1 88 ? -5.485 -1.631 -15.329 1.00 53.88 88 GLY A N 1
ATOM 614 C CA . GLY A 1 88 ? -5.611 -0.374 -14.553 1.00 53.88 88 GLY A CA 1
ATOM 615 C C . GLY A 1 88 ? -4.968 -0.479 -13.162 1.00 53.88 88 GLY A C 1
ATOM 616 O O . GLY A 1 88 ? -5.635 -0.503 -12.131 1.00 53.88 88 GLY A O 1
ATOM 617 N N . CYS A 1 89 ? -3.647 -0.655 -13.145 1.00 65.19 89 CYS A N 1
ATOM 618 C CA . CYS A 1 89 ? -2.927 -1.457 -12.156 1.00 65.19 89 CYS A CA 1
ATOM 619 C C . CYS A 1 89 ? -2.709 -0.864 -10.756 1.00 65.19 89 CYS A C 1
ATOM 621 O O . CYS A 1 89 ? -1.979 -1.482 -9.982 1.00 65.19 89 CYS A O 1
ATOM 623 N N . SER A 1 90 ? -3.295 0.276 -10.416 1.00 74.88 90 SER A N 1
ATOM 624 C CA . SER A 1 90 ? -3.186 0.838 -9.063 1.00 74.88 90 SER A CA 1
ATOM 625 C C . SER A 1 90 ? -4.492 0.572 -8.321 1.00 74.88 90 SER A C 1
ATOM 627 O O . SER A 1 90 ? -4.511 -0.232 -7.386 1.00 74.88 90 SER A O 1
ATOM 629 N N . ALA A 1 91 ? -5.612 1.073 -8.852 1.00 83.81 91 ALA A N 1
ATOM 630 C CA . ALA A 1 91 ? -6.933 0.927 -8.242 1.00 83.81 91 ALA A CA 1
ATOM 631 C C . ALA A 1 91 ? -7.309 -0.549 -8.034 1.00 83.81 91 ALA A C 1
ATOM 633 O O . ALA A 1 91 ? -7.530 -1.002 -6.907 1.00 83.81 91 ALA A O 1
ATOM 634 N N . ALA A 1 92 ? -7.313 -1.329 -9.119 1.00 80.81 92 ALA A N 1
ATOM 635 C CA . ALA A 1 92 ? -7.690 -2.739 -9.081 1.00 80.81 92 ALA A CA 1
ATOM 636 C C . ALA A 1 92 ? -6.709 -3.590 -8.270 1.00 80.81 92 ALA A C 1
ATOM 638 O O . ALA A 1 92 ? -7.126 -4.496 -7.547 1.00 80.81 92 ALA A O 1
ATOM 639 N N . CYS A 1 93 ? -5.410 -3.296 -8.344 1.00 80.56 93 CYS A N 1
ATOM 640 C CA . CYS A 1 93 ? -4.395 -4.074 -7.641 1.00 80.56 93 CYS A CA 1
ATOM 641 C C . CYS A 1 93 ? -4.423 -3.839 -6.133 1.00 80.56 93 CYS A C 1
ATOM 643 O O . CYS A 1 93 ? -4.316 -4.804 -5.379 1.00 80.56 93 CYS A O 1
ATOM 645 N N . TYR A 1 94 ? -4.590 -2.597 -5.672 1.00 85.94 94 TYR A N 1
ATOM 646 C CA . TYR A 1 94 ? -4.658 -2.319 -4.238 1.00 85.94 94 TYR A CA 1
ATOM 647 C C . TYR A 1 94 ? -5.952 -2.827 -3.613 1.00 85.94 94 TYR A C 1
ATOM 649 O O . TYR A 1 94 ? -5.917 -3.391 -2.516 1.00 85.94 94 TYR A O 1
ATOM 657 N N . VAL A 1 95 ? -7.075 -2.722 -4.330 1.00 87.38 95 VAL A N 1
ATOM 658 C CA . VAL A 1 95 ? -8.328 -3.362 -3.914 1.00 87.38 95 VAL A CA 1
ATOM 659 C C . VAL A 1 95 ? -8.168 -4.881 -3.892 1.00 87.38 95 VAL A C 1
ATOM 661 O O . VAL A 1 95 ? -8.484 -5.504 -2.884 1.00 87.38 95 VAL A O 1
ATOM 664 N N . GLY A 1 96 ? -7.597 -5.482 -4.937 1.00 82.94 96 GLY A N 1
ATOM 665 C CA . GLY A 1 96 ? -7.348 -6.922 -4.984 1.00 82.94 96 GLY A CA 1
ATOM 666 C C . GLY A 1 96 ? -6.411 -7.415 -3.880 1.00 82.94 96 GLY A C 1
ATOM 667 O O . GLY A 1 96 ? -6.639 -8.486 -3.327 1.00 82.94 96 GLY A O 1
ATOM 668 N N . LEU A 1 97 ? -5.410 -6.623 -3.492 1.00 84.62 97 LEU A N 1
ATOM 669 C CA . LEU A 1 97 ? -4.518 -6.949 -2.382 1.00 84.62 97 LEU A CA 1
ATOM 670 C C . LEU A 1 97 ? -5.240 -6.920 -1.028 1.00 84.62 97 LEU A C 1
ATOM 672 O O . LEU A 1 97 ? -5.028 -7.808 -0.204 1.00 84.62 97 LEU A O 1
ATOM 676 N N . LEU A 1 98 ? -6.084 -5.915 -0.783 1.00 88.31 98 LEU A N 1
ATOM 677 C CA . LEU A 1 98 ? -6.786 -5.788 0.497 1.00 88.31 98 LEU A CA 1
ATOM 678 C C . LEU A 1 98 ? -8.026 -6.674 0.600 1.00 88.31 98 LEU A C 1
ATOM 680 O O . LEU A 1 98 ? -8.336 -7.137 1.693 1.00 88.31 98 LEU A O 1
ATOM 684 N N . ALA A 1 99 ? -8.738 -6.908 -0.497 1.00 88.75 99 ALA A N 1
ATOM 685 C CA . ALA A 1 99 ? -10.020 -7.609 -0.504 1.00 88.75 99 ALA A CA 1
ATOM 686 C C . ALA A 1 99 ? -9.958 -9.013 -1.126 1.00 88.75 99 ALA A C 1
ATOM 688 O O . ALA A 1 99 ? -10.943 -9.748 -1.082 1.00 88.75 99 ALA A O 1
ATOM 689 N N . GLY A 1 100 ? -8.826 -9.398 -1.724 1.00 84.56 100 GLY A N 1
ATOM 690 C CA . GLY A 1 100 ? -8.668 -10.668 -2.444 1.00 84.56 100 GLY A CA 1
ATOM 691 C C . GLY A 1 100 ? -9.407 -10.727 -3.787 1.00 84.56 100 GLY A C 1
ATOM 692 O O . GLY A 1 100 ? -9.444 -11.782 -4.416 1.00 84.56 100 GLY A O 1
ATOM 693 N N . TYR A 1 101 ? -10.019 -9.621 -4.223 1.00 83.88 101 TYR A N 1
ATOM 694 C CA . TYR A 1 101 ? -10.829 -9.528 -5.437 1.00 83.88 101 TYR A CA 1
ATOM 695 C C . TYR A 1 101 ? -10.873 -8.077 -5.934 1.00 83.88 101 TYR A C 1
ATOM 697 O O . TYR A 1 101 ? -10.837 -7.162 -5.115 1.00 83.88 101 TYR A O 1
ATOM 705 N N . THR A 1 102 ? -10.949 -7.845 -7.249 1.00 81.62 102 THR A N 1
ATOM 706 C CA . THR A 1 102 ? -10.911 -6.479 -7.819 1.00 81.62 102 THR A CA 1
ATOM 707 C C . THR A 1 102 ? -12.282 -5.820 -7.906 1.00 81.62 102 THR A C 1
ATOM 709 O O . THR A 1 102 ? -12.363 -4.603 -7.982 1.00 81.62 102 THR A O 1
ATOM 712 N N . TYR A 1 103 ? -13.371 -6.594 -7.926 1.00 86.56 103 TYR A N 1
ATOM 713 C CA . TYR A 1 103 ? -14.745 -6.092 -8.102 1.00 86.56 103 TYR A CA 1
ATOM 714 C C . TYR A 1 103 ? -14.949 -5.263 -9.383 1.00 86.56 103 TYR A C 1
ATOM 716 O O . TYR A 1 103 ? -15.867 -4.449 -9.458 1.00 86.56 103 TYR A O 1
ATOM 724 N N . GLY A 1 104 ? -14.092 -5.455 -10.393 1.00 82.44 104 GLY A N 1
ATOM 725 C CA . GLY A 1 104 ? -14.120 -4.669 -11.629 1.00 82.44 104 GLY A CA 1
ATOM 726 C C . GLY A 1 104 ? -13.829 -3.178 -11.423 1.00 82.44 104 GLY A C 1
ATOM 727 O O . GLY A 1 104 ? -14.193 -2.370 -12.280 1.00 82.44 104 GLY A O 1
ATOM 728 N N . VAL A 1 105 ? -13.221 -2.800 -10.289 1.00 85.19 105 VAL A N 1
ATOM 729 C CA . VAL A 1 105 ? -12.797 -1.416 -10.053 1.00 85.19 105 VAL A CA 1
ATOM 730 C C . VAL A 1 105 ? -11.734 -1.006 -11.065 1.00 85.19 105 VAL A C 1
ATOM 732 O O . VAL A 1 105 ? -10.948 -1.817 -11.552 1.00 85.19 105 VAL A O 1
ATOM 735 N N . LYS A 1 106 ? -11.729 0.283 -11.371 1.00 84.56 106 LYS A N 1
ATOM 736 C CA . LYS A 1 106 ? -10.826 0.947 -12.307 1.00 84.56 106 LYS A CA 1
ATOM 737 C C . LYS A 1 106 ? -10.561 2.358 -11.799 1.00 84.56 106 LYS A C 1
ATOM 739 O O . LYS A 1 106 ? -11.228 2.800 -10.863 1.00 84.56 106 LYS A O 1
ATOM 744 N N . ASP A 1 107 ? -9.646 3.061 -12.448 1.00 84.38 107 ASP A N 1
ATOM 745 C CA . ASP A 1 107 ? -9.336 4.453 -12.131 1.00 84.38 107 ASP A CA 1
ATOM 746 C C . ASP A 1 107 ? -10.607 5.323 -12.048 1.00 84.38 107 ASP A C 1
ATOM 748 O O . ASP A 1 107 ? -11.528 5.211 -12.869 1.00 84.38 107 ASP A O 1
ATOM 752 N N . GLY A 1 108 ? -10.656 6.184 -11.034 1.00 85.12 108 GLY A N 1
ATOM 753 C CA . GLY A 1 108 ? -11.777 7.056 -10.708 1.00 85.12 108 GLY A CA 1
ATOM 754 C C . GLY A 1 108 ? -12.930 6.379 -9.961 1.00 85.12 108 GLY A C 1
ATOM 755 O O . GLY A 1 108 ? -14.033 6.930 -9.941 1.00 85.12 108 GLY A O 1
ATOM 756 N N . TYR A 1 109 ? -12.734 5.193 -9.374 1.00 89.81 109 TYR A N 1
ATOM 757 C CA . TYR A 1 109 ? -13.803 4.530 -8.621 1.00 89.81 109 TYR A CA 1
ATOM 758 C C . TYR A 1 109 ? -14.148 5.260 -7.313 1.00 89.81 109 TYR A C 1
ATOM 760 O O . TYR A 1 109 ? -13.308 5.854 -6.631 1.00 89.81 109 TYR A O 1
ATOM 768 N N . GLY A 1 110 ? -15.436 5.211 -6.976 1.00 92.50 110 GLY A N 1
ATOM 769 C CA . GLY A 1 110 ? -15.980 5.803 -5.761 1.00 92.50 110 GLY A CA 1
ATOM 770 C C . GLY A 1 110 ? -15.954 4.828 -4.588 1.00 92.50 110 GLY A C 1
ATOM 771 O O . GLY A 1 110 ? -14.966 4.145 -4.336 1.00 92.50 110 GLY A O 1
ATOM 772 N N . ASP A 1 111 ? -17.068 4.774 -3.872 1.00 94.69 111 ASP A N 1
ATOM 773 C CA . ASP A 1 111 ? -17.216 3.918 -2.703 1.00 94.69 111 ASP A CA 1
ATOM 774 C C . ASP A 1 111 ? -17.277 2.433 -3.070 1.00 94.69 111 ASP A C 1
ATOM 776 O O . ASP A 1 111 ? -17.926 2.036 -4.042 1.00 94.69 111 ASP A O 1
ATOM 780 N N . LEU A 1 112 ? -16.673 1.603 -2.224 1.00 94.81 112 LEU A N 1
ATOM 781 C CA . LEU A 1 112 ? -16.676 0.154 -2.347 1.00 94.81 112 LEU A CA 1
ATOM 782 C C . LEU A 1 112 ? -17.231 -0.478 -1.066 1.00 94.81 112 LEU A C 1
ATOM 784 O O . LEU A 1 112 ? -16.747 -0.240 0.038 1.00 94.81 112 LEU A O 1
ATOM 788 N N . THR A 1 113 ? -18.261 -1.312 -1.209 1.00 96.44 113 THR A N 1
ATOM 789 C CA . THR A 1 113 ? -18.765 -2.155 -0.115 1.00 96.44 113 THR A CA 1
ATOM 790 C C . THR A 1 113 ? -18.318 -3.584 -0.367 1.00 96.44 113 THR A C 1
ATOM 792 O O . THR A 1 113 ? -18.932 -4.305 -1.150 1.00 96.44 113 THR A O 1
ATOM 795 N N . ALA A 1 114 ? -17.217 -3.970 0.265 1.00 93.88 114 ALA A N 1
ATOM 796 C CA . ALA A 1 114 ? -16.622 -5.290 0.143 1.00 93.88 114 ALA A CA 1
ATOM 797 C C . ALA A 1 114 ? -15.823 -5.614 1.405 1.00 93.88 114 ALA A C 1
ATOM 799 O O . ALA A 1 114 ? -15.299 -4.705 2.051 1.00 93.88 114 ALA A O 1
ATOM 800 N N . ALA A 1 115 ? -15.707 -6.906 1.715 1.00 94.75 115 ALA A N 1
ATOM 801 C CA . ALA A 1 115 ? -14.851 -7.355 2.802 1.00 94.75 115 ALA A CA 1
ATOM 802 C C . ALA A 1 115 ? -13.376 -7.060 2.482 1.00 94.75 115 ALA A C 1
ATOM 804 O O . ALA A 1 115 ? -12.941 -7.237 1.342 1.00 94.75 115 ALA A O 1
ATOM 805 N N . ASN A 1 116 ? -12.601 -6.652 3.482 1.00 94.19 116 ASN A N 1
ATOM 806 C CA . ASN A 1 116 ? -11.183 -6.338 3.354 1.00 94.19 116 ASN A CA 1
ATOM 807 C C . ASN A 1 116 ? -10.353 -6.839 4.547 1.00 94.19 116 ASN A C 1
ATOM 809 O O . ASN A 1 116 ? -10.851 -7.221 5.605 1.00 94.19 116 ASN A O 1
ATOM 813 N N . LEU A 1 117 ? -9.036 -6.846 4.358 1.00 91.69 117 LEU A N 1
ATOM 814 C CA . LEU A 1 117 ? -8.073 -7.393 5.304 1.00 91.69 117 LEU A CA 1
ATOM 815 C C . LEU A 1 117 ? -8.134 -6.708 6.674 1.00 91.69 117 LEU A C 1
ATOM 817 O O . LEU A 1 117 ? -8.084 -7.382 7.704 1.00 91.69 117 LEU A O 1
ATOM 821 N N . VAL A 1 118 ? -8.229 -5.378 6.713 1.00 94.81 118 VAL A N 1
ATOM 822 C CA . VAL A 1 118 ? -8.071 -4.646 7.975 1.00 94.81 118 VAL A CA 1
ATOM 823 C C . VAL A 1 118 ? -9.348 -4.648 8.814 1.00 94.81 118 VAL A C 1
ATOM 825 O O . VAL A 1 118 ? -9.274 -4.843 10.028 1.00 94.81 118 VAL A O 1
ATOM 828 N N . ALA A 1 119 ? -10.512 -4.492 8.185 1.00 94.50 119 ALA A N 1
ATOM 829 C CA . ALA A 1 119 ? -11.790 -4.427 8.882 1.00 94.50 119 ALA A CA 1
ATOM 830 C C . ALA A 1 119 ? -12.365 -5.812 9.207 1.00 94.50 119 ALA A C 1
ATOM 832 O O . ALA A 1 119 ? -12.867 -6.006 10.311 1.00 94.50 119 ALA A O 1
ATOM 833 N N . ASP A 1 120 ? -12.243 -6.793 8.305 1.00 95.12 120 ASP A N 1
ATOM 834 C CA . ASP A 1 120 ? -12.880 -8.106 8.483 1.00 95.12 120 ASP A CA 1
ATOM 835 C C . ASP A 1 120 ? -11.945 -9.181 9.040 1.00 95.12 120 ASP A C 1
ATOM 837 O O . ASP A 1 120 ? -12.410 -10.235 9.481 1.00 95.12 120 ASP A O 1
ATOM 841 N N . ARG A 1 121 ? -10.623 -8.960 9.016 1.00 92.56 121 ARG A N 1
ATOM 842 C CA . ARG A 1 121 ? -9.642 -9.934 9.531 1.00 92.56 121 ARG A CA 1
ATOM 843 C C . ARG A 1 121 ? -8.854 -9.391 10.710 1.00 92.56 121 ARG A C 1
ATOM 845 O O . ARG A 1 121 ? -8.839 -10.030 11.758 1.00 92.56 121 ARG A O 1
ATOM 852 N N . PHE A 1 122 ? -8.218 -8.229 10.571 1.00 91.12 122 PHE A N 1
ATOM 853 C CA . PHE A 1 122 ? -7.341 -7.707 11.625 1.00 91.12 122 PHE A CA 1
ATOM 854 C C . PHE A 1 122 ? -8.118 -7.170 12.822 1.00 91.12 122 PHE A C 1
ATOM 856 O O . PHE A 1 122 ? -7.864 -7.613 13.942 1.00 91.12 122 PHE A O 1
ATOM 863 N N . ALA A 1 123 ? -9.100 -6.291 12.606 1.00 91.19 123 ALA A N 1
ATOM 864 C CA . ALA A 1 123 ? -9.870 -5.723 13.709 1.00 91.19 123 ALA A CA 1
ATOM 865 C C . ALA A 1 123 ? -10.591 -6.793 14.568 1.00 91.19 123 ALA A C 1
ATOM 867 O O . ALA A 1 123 ? -10.446 -6.740 15.791 1.00 91.19 123 ALA A O 1
ATOM 868 N N . PRO A 1 124 ? -11.266 -7.822 14.004 1.00 92.31 124 PRO A N 1
ATOM 869 C CA . PRO A 1 124 ? -11.885 -8.888 14.800 1.00 92.31 124 PRO A CA 1
ATOM 870 C C . PRO A 1 124 ? -10.877 -9.772 15.544 1.00 92.31 124 PRO A C 1
ATOM 872 O O . PRO A 1 124 ? -11.214 -10.349 16.575 1.00 92.31 124 PRO A O 1
ATOM 875 N N . ALA A 1 125 ? -9.637 -9.866 15.052 1.00 91.50 125 ALA A N 1
ATOM 876 C CA . ALA A 1 125 ? -8.539 -10.559 15.725 1.00 91.50 125 ALA A CA 1
ATOM 877 C C . ALA A 1 125 ? -7.846 -9.699 16.805 1.00 91.50 125 ALA A C 1
ATOM 879 O O . ALA A 1 125 ? -6.886 -10.148 17.432 1.00 91.50 125 ALA A O 1
ATOM 880 N N . GLY A 1 126 ? -8.303 -8.461 17.025 1.00 92.19 126 GLY A N 1
ATOM 881 C CA . GLY A 1 126 ? -7.678 -7.518 17.953 1.00 92.19 126 GLY A CA 1
ATOM 882 C C . GLY A 1 126 ? -6.333 -6.973 17.465 1.00 92.19 126 GLY A C 1
ATOM 883 O O . GLY A 1 126 ? -5.560 -6.464 18.274 1.00 92.19 126 GLY A O 1
ATOM 884 N N . LEU A 1 127 ? -6.043 -7.089 16.165 1.00 92.25 127 LEU A N 1
ATOM 885 C CA . LEU A 1 127 ? -4.836 -6.550 15.549 1.00 92.25 127 LEU A CA 1
ATOM 886 C C . LEU A 1 127 ? -5.051 -5.088 15.153 1.00 92.25 127 LEU A C 1
ATOM 888 O O . LEU A 1 127 ? -6.084 -4.699 14.602 1.00 92.25 127 LEU A O 1
ATOM 892 N N . THR A 1 128 ? -4.040 -4.274 15.424 1.00 95.25 128 THR A N 1
ATOM 893 C CA . THR A 1 128 ? -4.035 -2.838 15.138 1.00 95.25 128 THR A CA 1
ATOM 894 C C . THR A 1 128 ? -3.529 -2.559 13.727 1.00 95.25 128 THR A C 1
ATOM 896 O O . THR A 1 128 ? -2.667 -3.266 13.204 1.00 95.25 128 THR A O 1
ATOM 899 N N . TRP A 1 129 ? -4.043 -1.506 13.097 1.00 96.12 129 TRP A N 1
ATOM 900 C CA . TRP A 1 129 ? -3.635 -1.125 11.751 1.00 96.12 129 TRP A CA 1
ATOM 901 C C . TRP A 1 129 ? -3.669 0.387 11.566 1.00 96.12 129 TRP A C 1
ATOM 903 O O . TRP A 1 129 ? -4.481 1.066 12.192 1.00 96.12 129 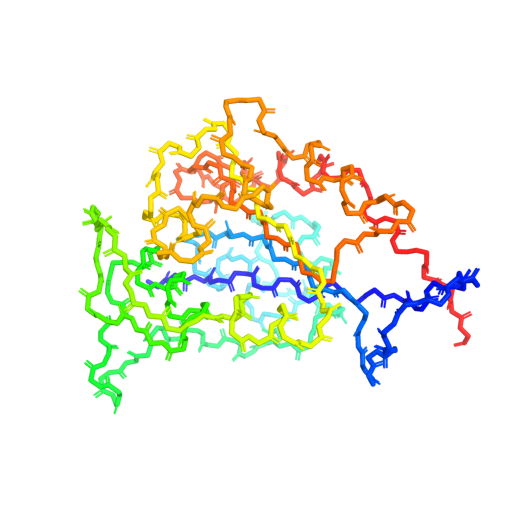TRP A O 1
ATOM 913 N N . GLN A 1 130 ? -2.803 0.905 10.698 1.00 97.62 130 GLN A N 1
ATOM 914 C CA . GLN A 1 130 ? -2.807 2.297 10.256 1.00 97.62 130 GLN A CA 1
ATOM 915 C C . GLN A 1 130 ? -2.420 2.383 8.779 1.00 97.62 130 GLN A C 1
ATOM 917 O O . GLN A 1 130 ? -1.530 1.667 8.313 1.00 97.62 130 GLN A O 1
ATOM 922 N N . ALA A 1 131 ? -3.084 3.273 8.046 1.00 97.31 131 ALA A N 1
ATOM 923 C CA . ALA A 1 131 ? -2.844 3.500 6.630 1.00 97.31 131 ALA A CA 1
ATOM 924 C C . ALA A 1 131 ? -2.565 4.980 6.372 1.00 97.31 131 ALA A C 1
ATOM 926 O O . ALA A 1 131 ? -3.317 5.855 6.799 1.00 97.31 131 ALA A O 1
ATOM 927 N N . TYR A 1 132 ? -1.481 5.249 5.658 1.00 97.44 132 TYR A N 1
ATOM 928 C CA . TYR A 1 132 ? -0.938 6.577 5.430 1.00 97.44 132 TYR A CA 1
ATOM 929 C C . TYR A 1 132 ? -0.834 6.852 3.944 1.00 97.44 132 TYR A C 1
ATOM 931 O O . TYR A 1 132 ? -0.375 6.013 3.170 1.00 97.44 132 TYR A O 1
ATOM 939 N N . CYS A 1 133 ? -1.215 8.059 3.567 1.00 96.69 133 CYS A N 1
ATOM 940 C CA . CYS A 1 133 ? -1.246 8.487 2.190 1.00 96.69 133 CYS A CA 1
ATOM 941 C C . CYS A 1 133 ? -0.614 9.865 2.076 1.00 96.69 133 CYS A C 1
ATOM 943 O O . CYS A 1 133 ? -1.079 10.837 2.676 1.00 96.69 133 CYS A O 1
ATOM 945 N N . GLU A 1 134 ? 0.498 9.927 1.360 1.00 94.94 134 GLU A N 1
ATOM 946 C CA . GLU A 1 134 ? 1.353 11.102 1.323 1.00 94.94 134 GLU A CA 1
ATOM 947 C C . GLU A 1 134 ? 0.645 12.315 0.709 1.00 94.94 134 GLU A C 1
ATOM 949 O O . GLU A 1 134 ? -0.071 12.202 -0.287 1.00 94.94 134 GLU A O 1
ATOM 954 N N . SER A 1 135 ? 0.897 13.500 1.277 1.00 95.81 135 SER A N 1
ATOM 955 C CA . SER A 1 135 ? 0.491 14.793 0.706 1.00 95.81 135 SER A CA 1
ATOM 956 C C . SER A 1 135 ? -1.000 14.898 0.362 1.00 95.81 135 SER A C 1
ATOM 958 O O . SER A 1 135 ? -1.379 15.574 -0.593 1.00 95.81 135 SER A O 1
ATOM 960 N N . GLY A 1 136 ? -1.861 14.260 1.155 1.00 95.31 136 GLY A N 1
ATOM 961 C CA . GLY A 1 136 ? -3.308 14.389 1.009 1.00 95.31 136 GLY A CA 1
ATOM 962 C C . GLY A 1 136 ? -3.941 13.496 -0.056 1.00 95.31 136 GLY A C 1
ATOM 963 O O . GLY A 1 136 ? -5.009 13.836 -0.553 1.00 95.31 136 GLY A O 1
ATOM 964 N N . CYS A 1 137 ? -3.296 12.387 -0.426 1.00 94.56 137 CYS A N 1
ATOM 965 C CA . CYS A 1 137 ? -3.771 11.473 -1.469 1.00 94.56 137 CYS A CA 1
ATOM 966 C C . CYS A 1 137 ? -4.091 12.140 -2.814 1.00 94.56 137 CYS A C 1
ATOM 968 O O . CYS A 1 137 ? -5.246 12.110 -3.241 1.00 94.56 137 CYS A O 1
ATOM 970 N N . PRO A 1 138 ? -3.102 12.668 -3.556 1.00 94.75 138 PRO A N 1
ATOM 971 C CA . PRO A 1 138 ? -3.356 13.302 -4.854 1.00 94.75 138 PRO A CA 1
ATOM 972 C C . PRO A 1 138 ? -4.121 12.418 -5.855 1.00 94.75 138 PRO A C 1
ATOM 974 O O . PRO A 1 138 ? -4.855 12.932 -6.694 1.00 94.75 138 PRO A O 1
ATOM 977 N N . ARG A 1 139 ? -3.972 11.091 -5.747 1.00 92.69 139 ARG A N 1
ATOM 978 C CA . ARG A 1 139 ? -4.650 10.087 -6.583 1.00 92.69 139 ARG A CA 1
ATOM 979 C C . ARG A 1 139 ? -5.887 9.458 -5.933 1.00 92.69 139 ARG A C 1
ATOM 981 O O . ARG A 1 139 ? -6.530 8.612 -6.543 1.00 92.69 139 ARG A O 1
ATOM 988 N N . GLY A 1 140 ? -6.237 9.867 -4.714 1.00 94.38 140 GLY A N 1
ATOM 989 C CA . GLY A 1 140 ? -7.403 9.369 -3.987 1.00 94.38 140 GLY A CA 1
ATOM 990 C C . GLY A 1 140 ? -7.491 7.841 -3.968 1.00 94.38 140 GLY A C 1
ATOM 991 O O . GLY A 1 140 ? -6.495 7.146 -3.752 1.00 94.38 140 GLY A O 1
ATOM 992 N N . ASN A 1 141 ? -8.695 7.334 -4.237 1.00 93.38 141 ASN A N 1
ATOM 993 C CA . ASN A 1 141 ? -9.010 5.909 -4.202 1.00 93.38 141 ASN A CA 1
ATOM 994 C C . ASN A 1 141 ? -8.162 5.073 -5.167 1.00 93.38 141 ASN A C 1
ATOM 996 O O . ASN A 1 141 ? -7.912 3.903 -4.869 1.00 93.38 141 ASN A O 1
ATOM 1000 N N . ASP A 1 142 ? -7.678 5.659 -6.267 1.00 89.25 142 ASP A N 1
ATOM 1001 C CA . ASP A 1 142 ? -6.884 4.936 -7.260 1.00 89.25 142 ASP A CA 1
ATOM 1002 C C . ASP A 1 142 ? -5.609 4.365 -6.641 1.00 89.25 142 ASP A C 1
ATOM 1004 O O . ASP A 1 142 ? -5.193 3.266 -6.991 1.00 89.25 142 ASP A O 1
ATOM 1008 N N . HIS A 1 143 ? -4.967 5.102 -5.728 1.00 91.12 143 HIS A N 1
ATOM 1009 C CA . HIS A 1 143 ? -3.697 4.683 -5.120 1.00 91.12 143 HIS A CA 1
ATOM 1010 C C . HIS A 1 143 ? -3.824 4.385 -3.618 1.00 91.12 143 HIS A C 1
ATOM 1012 O O . HIS A 1 143 ? -2.888 3.897 -2.977 1.00 91.12 143 HIS A O 1
ATOM 1018 N N . PHE A 1 144 ? -4.984 4.680 -3.032 1.00 95.38 144 PHE A N 1
ATOM 1019 C CA . PHE A 1 144 ? -5.216 4.543 -1.605 1.00 95.38 144 PHE A CA 1
ATOM 1020 C C . PHE A 1 144 ? -6.636 4.030 -1.323 1.00 95.38 144 PHE A C 1
ATOM 1022 O O . PHE A 1 144 ? -7.558 4.802 -1.068 1.00 95.38 144 PHE A O 1
ATOM 1029 N N . PRO A 1 145 ? -6.845 2.705 -1.343 1.00 93.94 145 PRO A N 1
ATOM 1030 C CA . PRO A 1 145 ? -8.184 2.118 -1.278 1.00 93.94 145 PRO A CA 1
ATOM 1031 C C . PRO A 1 145 ? -8.870 2.260 0.089 1.00 93.94 145 PRO A C 1
ATOM 1033 O O . PRO A 1 145 ? -10.084 2.095 0.174 1.00 93.94 145 PRO A O 1
ATOM 1036 N N . PHE A 1 146 ? -8.146 2.611 1.157 1.00 97.31 146 PHE A N 1
ATOM 1037 C CA . PHE A 1 146 ? -8.719 2.804 2.498 1.00 97.31 146 PHE A CA 1
ATOM 1038 C C . PHE A 1 146 ? -9.715 3.968 2.569 1.00 97.31 146 PHE A C 1
ATOM 1040 O O . PHE A 1 146 ? -10.513 4.022 3.495 1.00 97.31 146 PHE A O 1
ATOM 1047 N N . THR A 1 147 ? -9.701 4.893 1.604 1.00 96.50 147 THR A N 1
ATOM 1048 C CA . THR A 1 147 ? -10.729 5.941 1.489 1.00 96.50 147 THR A CA 1
ATOM 1049 C C . THR A 1 147 ? -11.961 5.499 0.697 1.00 96.50 147 THR A C 1
ATOM 1051 O O . THR A 1 147 ? -12.973 6.195 0.731 1.00 96.50 147 THR A O 1
ATOM 1054 N N . SER A 1 148 ? -11.915 4.338 0.033 1.00 95.12 148 SER A N 1
ATOM 1055 C CA . SER A 1 148 ? -13.040 3.786 -0.735 1.00 95.12 148 SER A CA 1
ATOM 1056 C C . SER A 1 148 ? -13.884 2.780 0.045 1.00 95.12 148 SER A C 1
ATOM 1058 O O . SER A 1 148 ? -15.106 2.766 -0.114 1.00 95.12 148 SER A O 1
ATOM 1060 N N . PHE A 1 149 ? -13.267 1.934 0.881 1.00 96.88 149 PHE A N 1
ATOM 1061 C CA . PHE A 1 149 ? -14.012 0.883 1.568 1.00 96.88 149 PHE A CA 1
ATOM 1062 C C . PHE A 1 149 ? -14.927 1.503 2.624 1.00 96.88 149 PHE A C 1
ATOM 1064 O O . PHE A 1 149 ? -14.500 2.317 3.450 1.00 96.88 149 PHE A O 1
ATOM 1071 N N . ALA A 1 150 ? -16.200 1.110 2.600 1.00 96.19 150 ALA A N 1
ATOM 1072 C CA . ALA A 1 150 ? -17.244 1.729 3.411 1.00 96.19 150 ALA A CA 1
ATOM 1073 C C . ALA A 1 150 ? -16.948 1.719 4.924 1.00 96.19 150 ALA A C 1
ATOM 1075 O O . ALA A 1 150 ? -17.359 2.641 5.630 1.00 96.19 150 ALA A O 1
ATOM 1076 N N . ASP A 1 151 ? -16.229 0.701 5.393 1.00 95.00 151 ASP A N 1
ATOM 1077 C CA . ASP A 1 151 ? -15.863 0.427 6.785 1.00 95.00 151 ASP A CA 1
ATOM 1078 C C . ASP A 1 151 ? -14.533 1.062 7.235 1.00 95.00 151 ASP A C 1
ATOM 1080 O O . ASP A 1 151 ? -14.298 1.197 8.437 1.00 95.00 151 ASP A O 1
ATOM 1084 N N . THR A 1 152 ? -13.675 1.496 6.307 1.00 96.56 152 THR A N 1
ATOM 1085 C CA . THR A 1 152 ? -12.376 2.113 6.630 1.00 96.56 152 THR A CA 1
ATOM 1086 C C . THR A 1 152 ? -12.311 3.600 6.305 1.00 96.56 152 THR A C 1
ATOM 1088 O O . THR A 1 152 ? -11.607 4.321 7.009 1.00 96.56 152 THR A O 1
ATOM 1091 N N . ARG A 1 153 ? -13.093 4.104 5.342 1.00 94.75 153 ARG A N 1
ATOM 1092 C CA . ARG A 1 153 ? -13.011 5.498 4.855 1.00 94.75 153 ARG A CA 1
ATOM 1093 C C . ARG A 1 153 ? -13.185 6.590 5.910 1.00 94.75 153 ARG A C 1
ATOM 1095 O O . ARG A 1 153 ? -12.661 7.685 5.746 1.00 94.75 153 ARG A O 1
ATOM 1102 N N . ALA A 1 154 ? -13.924 6.303 6.981 1.00 93.31 154 ALA A N 1
ATOM 1103 C CA . ALA A 1 154 ? -14.158 7.225 8.096 1.00 93.31 154 ALA A CA 1
ATOM 1104 C C . ALA A 1 154 ? -13.347 6.861 9.355 1.00 93.31 154 ALA A C 1
ATOM 1106 O O . ALA A 1 154 ? -13.566 7.430 10.424 1.00 93.31 154 ALA A O 1
ATOM 1107 N N . SER A 1 155 ? -12.441 5.887 9.256 1.00 96.62 155 SER A N 1
ATOM 1108 C CA . SER A 1 155 ? -11.641 5.416 10.381 1.00 96.62 155 SER A CA 1
ATOM 1109 C C . SER A 1 155 ? -10.563 6.429 10.761 1.00 96.62 155 SER A C 1
ATOM 1111 O O . SER A 1 155 ? -9.860 6.963 9.906 1.00 96.62 155 SER A O 1
ATOM 1113 N N . ALA A 1 156 ? -10.348 6.610 12.065 1.00 97.00 156 ALA A N 1
ATOM 1114 C CA . ALA A 1 156 ? -9.232 7.398 12.592 1.00 97.00 156 ALA A CA 1
ATOM 1115 C C . ALA A 1 156 ? -7.850 6.781 12.286 1.00 97.00 156 ALA A C 1
ATOM 1117 O O . ALA A 1 156 ? -6.828 7.435 12.478 1.00 97.00 156 ALA A O 1
ATOM 1118 N N . ASN A 1 157 ? -7.811 5.535 11.801 1.00 97.44 157 ASN A N 1
ATOM 1119 C CA . ASN A 1 157 ? -6.586 4.857 11.372 1.00 97.44 157 ASN A CA 1
ATOM 1120 C C . ASN A 1 157 ? -6.151 5.242 9.948 1.00 97.44 157 ASN A C 1
ATOM 1122 O O . ASN A 1 157 ? -5.117 4.761 9.480 1.00 97.44 157 ASN A O 1
ATOM 1126 N N . VAL A 1 158 ? -6.936 6.074 9.255 1.00 97.88 158 VAL A N 1
ATOM 1127 C CA . VAL A 1 158 ? -6.660 6.546 7.898 1.00 97.88 158 VAL A CA 1
ATOM 1128 C C . VAL A 1 158 ? -6.104 7.968 7.947 1.00 97.88 158 VAL A C 1
ATOM 1130 O O . VAL A 1 158 ? -6.792 8.924 8.298 1.00 97.88 158 VAL A O 1
ATOM 1133 N N . PHE A 1 159 ? -4.840 8.113 7.558 1.00 98.00 159 PHE A N 1
ATOM 1134 C CA . PHE A 1 159 ? -4.111 9.376 7.546 1.00 98.00 159 PHE A CA 1
ATOM 1135 C C . PHE A 1 159 ? -3.925 9.849 6.103 1.00 98.00 159 PHE A C 1
ATOM 1137 O O . PHE A 1 159 ? -3.026 9.391 5.398 1.00 98.00 159 PHE A O 1
ATOM 1144 N N . ALA A 1 160 ? -4.772 10.788 5.683 1.00 96.75 160 ALA A N 1
ATOM 1145 C CA . ALA A 1 160 ? -4.830 11.309 4.315 1.00 96.75 160 ALA A CA 1
ATOM 1146 C C . ALA A 1 160 ? -4.841 12.850 4.263 1.00 96.75 160 ALA A C 1
ATOM 1148 O O . ALA A 1 160 ? -5.423 13.442 3.360 1.00 96.75 160 ALA A O 1
ATOM 1149 N N . SER A 1 161 ? -4.247 13.530 5.250 1.00 96.19 161 SER A N 1
ATOM 1150 C CA . SER A 1 161 ? -4.098 14.992 5.213 1.00 96.19 161 SER A CA 1
ATOM 1151 C C . SER A 1 161 ? -2.866 15.412 4.403 1.00 96.19 161 SER A C 1
ATOM 1153 O O . SER A 1 161 ? -1.925 14.641 4.213 1.00 96.19 161 SER A O 1
ATOM 1155 N N . SER A 1 162 ? -2.824 16.678 3.980 1.00 96.38 162 SER A N 1
ATOM 1156 C CA . SER A 1 162 ? -1.686 17.249 3.241 1.00 96.38 162 SER A CA 1
ATOM 1157 C C . SER A 1 162 ? -0.363 17.250 4.017 1.00 96.38 162 SER A C 1
ATOM 1159 O O . SER A 1 162 ? 0.695 17.394 3.414 1.00 96.38 162 SER A O 1
ATOM 1161 N N . SER A 1 163 ? -0.400 17.077 5.341 1.00 95.12 163 SER A N 1
ATOM 1162 C CA . SER A 1 163 ? 0.791 17.019 6.196 1.00 95.12 163 SER A CA 1
ATOM 1163 C C . SER A 1 163 ? 1.410 15.623 6.305 1.00 95.12 163 SER A C 1
ATOM 1165 O O . SER A 1 163 ? 2.465 15.477 6.923 1.00 95.12 163 SER A O 1
ATOM 1167 N N . VAL A 1 164 ? 0.753 14.584 5.779 1.00 95.38 164 VAL A N 1
ATOM 1168 C CA . VAL A 1 164 ? 1.274 13.215 5.834 1.00 95.38 164 VAL A CA 1
ATOM 1169 C C . VAL A 1 164 ? 2.507 13.101 4.944 1.00 95.38 164 VAL A C 1
ATOM 1171 O O . VAL A 1 164 ? 2.480 13.454 3.766 1.00 95.38 164 VAL A O 1
ATOM 1174 N N . SER A 1 165 ? 3.586 12.582 5.521 1.00 90.94 165 SER A N 1
ATOM 1175 C CA . SER A 1 165 ? 4.867 12.353 4.851 1.00 90.94 165 SER A CA 1
ATOM 1176 C C . SER A 1 165 ? 5.502 11.047 5.325 1.00 90.94 165 SER A C 1
ATOM 1178 O O . SER A 1 165 ? 5.057 10.443 6.308 1.00 90.94 165 SER A O 1
ATOM 1180 N N . THR A 1 166 ? 6.621 10.668 4.708 1.00 85.88 166 THR A N 1
ATOM 1181 C CA . THR A 1 166 ? 7.453 9.538 5.144 1.00 85.88 166 THR A CA 1
ATOM 1182 C C . THR A 1 166 ? 7.835 9.633 6.626 1.00 85.88 166 THR A C 1
ATOM 1184 O O . THR A 1 166 ? 7.939 8.614 7.307 1.00 85.88 166 THR A O 1
ATOM 1187 N N . SER A 1 167 ? 7.999 10.848 7.165 1.00 86.94 167 SER A N 1
ATOM 1188 C CA . SER A 1 167 ? 8.328 11.057 8.582 1.00 86.94 167 SER A CA 1
ATOM 1189 C C . SER A 1 167 ? 7.173 10.688 9.520 1.00 86.94 167 SER A C 1
ATOM 1191 O O . SER A 1 167 ? 7.403 10.051 10.546 1.00 86.94 167 SER A O 1
ATOM 1193 N N . THR A 1 168 ? 5.930 11.005 9.140 1.00 90.88 168 THR A N 1
ATOM 1194 C CA . THR A 1 168 ? 4.717 10.630 9.882 1.00 90.88 168 THR A CA 1
ATOM 1195 C C . THR A 1 168 ? 4.599 9.113 9.977 1.00 90.88 168 THR A C 1
ATOM 1197 O O . THR A 1 168 ? 4.402 8.565 11.059 1.00 90.88 168 THR A O 1
ATOM 1200 N N . PHE A 1 169 ? 4.789 8.436 8.844 1.00 90.19 169 PHE A N 1
ATOM 1201 C CA . PHE A 1 169 ? 4.765 6.981 8.763 1.00 90.19 169 PHE A CA 1
ATOM 1202 C C . PHE A 1 169 ? 5.890 6.336 9.583 1.00 90.19 169 PHE A C 1
ATOM 1204 O O . PHE A 1 169 ? 5.652 5.437 10.387 1.00 90.19 169 PHE A O 1
ATOM 1211 N N . SER A 1 170 ? 7.118 6.842 9.437 1.00 85.38 170 SER A N 1
ATOM 1212 C CA . SER A 1 170 ? 8.288 6.325 10.156 1.00 85.38 170 SER A CA 1
ATOM 1213 C C . SER A 1 170 ? 8.161 6.499 11.670 1.00 85.38 170 SER A C 1
ATOM 1215 O O . SER A 1 170 ? 8.640 5.656 12.425 1.00 85.38 170 SER A O 1
ATOM 1217 N N . ALA A 1 171 ? 7.518 7.574 12.131 1.00 87.94 171 ALA A N 1
ATOM 1218 C CA . ALA A 1 171 ? 7.253 7.791 13.549 1.00 87.94 171 ALA A CA 1
ATOM 1219 C C . ALA A 1 171 ? 6.279 6.746 14.116 1.00 87.94 171 ALA A C 1
ATOM 1221 O O . ALA A 1 171 ? 6.506 6.242 15.213 1.00 87.94 171 ALA A O 1
ATOM 1222 N N . ALA A 1 172 ? 5.235 6.378 13.366 1.00 88.94 172 ALA A N 1
ATOM 1223 C CA . ALA A 1 172 ? 4.306 5.324 13.770 1.00 88.94 172 ALA A CA 1
ATOM 1224 C C . ALA A 1 172 ? 4.992 3.951 13.817 1.00 88.94 172 ALA A C 1
ATOM 1226 O O . ALA A 1 172 ? 4.874 3.226 14.809 1.00 88.94 172 ALA A O 1
ATOM 1227 N N . ALA A 1 173 ? 5.775 3.637 12.783 1.00 85.44 173 ALA A N 1
ATOM 1228 C CA . ALA A 1 173 ? 6.505 2.380 12.669 1.00 85.44 173 ALA A CA 1
ATOM 1229 C C . ALA A 1 173 ? 7.587 2.192 13.748 1.00 85.44 173 ALA A C 1
ATOM 1231 O O . ALA A 1 173 ? 7.830 1.070 14.178 1.00 85.44 173 ALA A O 1
ATOM 1232 N N . ASN A 1 174 ? 8.210 3.280 14.210 1.00 81.88 174 ASN A N 1
ATOM 1233 C CA . ASN A 1 174 ? 9.224 3.261 15.272 1.00 81.88 174 ASN A CA 1
ATOM 1234 C C . ASN A 1 174 ? 8.664 3.636 16.659 1.00 81.88 174 ASN A C 1
ATOM 1236 O O . ASN A 1 174 ? 9.436 3.904 17.583 1.00 81.88 174 ASN A O 1
ATOM 1240 N N . SER A 1 175 ? 7.340 3.715 16.815 1.00 85.69 175 SER A N 1
ATOM 1241 C CA . SER A 1 175 ? 6.728 4.024 18.109 1.00 85.69 175 SER A CA 1
ATOM 1242 C C . SER A 1 175 ? 6.935 2.884 19.115 1.00 85.69 175 SER A C 1
ATOM 1244 O O . SER A 1 175 ? 7.344 1.781 18.761 1.00 85.69 175 SER A O 1
ATOM 1246 N N . THR A 1 176 ? 6.651 3.132 20.395 1.00 86.38 176 THR A N 1
ATOM 1247 C CA . THR A 1 176 ? 6.765 2.104 21.446 1.00 86.38 176 THR A CA 1
ATOM 1248 C C . THR A 1 176 ? 5.789 0.942 21.264 1.00 86.38 176 THR A C 1
ATOM 1250 O O . THR A 1 176 ? 6.080 -0.158 21.722 1.00 86.38 176 THR A O 1
ATOM 1253 N N . ASN A 1 177 ? 4.658 1.185 20.596 1.00 85.31 177 ASN A N 1
ATOM 1254 C CA . ASN A 1 177 ? 3.625 0.200 20.287 1.00 85.31 177 ASN A CA 1
ATOM 1255 C C . ASN A 1 177 ? 3.210 0.366 18.814 1.00 85.31 177 ASN A C 1
ATOM 1257 O O . ASN A 1 177 ? 2.159 0.955 18.542 1.00 85.31 177 ASN A O 1
ATOM 1261 N N . PRO A 1 178 ? 4.045 -0.075 17.858 1.00 87.94 178 PRO A N 1
ATOM 1262 C CA . PRO A 1 178 ? 3.739 0.100 16.448 1.00 87.94 178 PRO A CA 1
ATOM 1263 C C . PRO A 1 178 ? 2.516 -0.745 16.054 1.00 87.94 178 PRO A C 1
ATOM 1265 O O . PRO A 1 178 ? 2.310 -1.821 16.622 1.00 87.94 178 PRO A O 1
ATOM 1268 N N . PRO A 1 179 ? 1.695 -0.303 15.082 1.00 90.62 179 PRO A N 1
ATOM 1269 C CA . PRO A 1 179 ? 0.567 -1.100 14.617 1.00 90.62 179 PRO A CA 1
ATOM 1270 C C . PRO A 1 179 ? 1.001 -2.453 14.048 1.00 90.62 179 PRO A C 1
ATOM 1272 O O . PRO A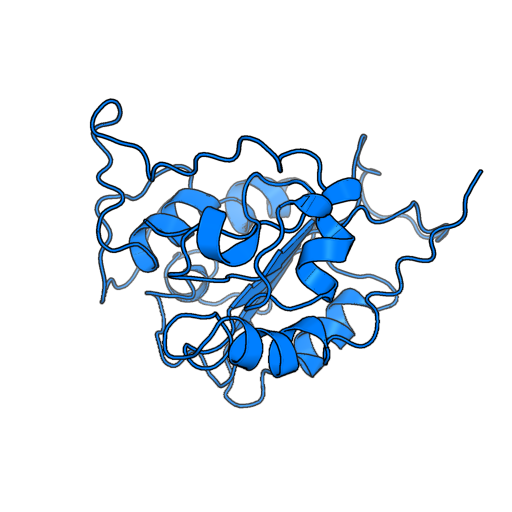 1 179 ? 2.070 -2.567 13.446 1.00 90.62 179 PRO A O 1
ATOM 1275 N N . ASN A 1 180 ? 0.157 -3.479 14.167 1.00 91.56 180 ASN A N 1
ATOM 1276 C CA . ASN A 1 180 ? 0.414 -4.787 13.548 1.00 91.56 180 ASN A CA 1
ATOM 1277 C C . ASN A 1 180 ? 0.440 -4.701 12.016 1.00 91.56 180 ASN A C 1
ATOM 1279 O O . ASN A 1 180 ? 1.115 -5.495 11.367 1.00 91.56 180 ASN A O 1
ATOM 1283 N N . PHE A 1 181 ? -0.266 -3.731 11.435 1.00 91.94 181 PHE A N 1
ATOM 1284 C CA . PHE A 1 181 ? -0.239 -3.455 10.006 1.00 91.94 181 PHE A CA 1
ATOM 1285 C C . PHE A 1 181 ? -0.078 -1.974 9.710 1.00 91.94 181 PHE A C 1
ATOM 1287 O O . PHE A 1 181 ? -0.853 -1.137 10.168 1.00 91.94 181 PHE A O 1
ATOM 1294 N N . LEU A 1 182 ? 0.918 -1.666 8.897 1.00 93.62 182 LEU A N 1
ATOM 1295 C CA . LEU A 1 182 ? 1.260 -0.324 8.470 1.00 93.62 182 LEU A CA 1
ATOM 1296 C C . LEU A 1 182 ? 1.258 -0.285 6.950 1.00 93.62 182 LEU A C 1
ATOM 1298 O O . LEU A 1 182 ? 1.988 -1.041 6.317 1.00 93.62 182 LEU A O 1
ATOM 1302 N N . TRP A 1 183 ? 0.475 0.619 6.374 1.00 94.75 183 TRP A N 1
ATOM 1303 C CA . TRP A 1 183 ? 0.470 0.876 4.937 1.00 94.75 183 TRP A CA 1
ATOM 1304 C C . TRP A 1 183 ? 0.911 2.306 4.647 1.00 94.75 183 TRP A C 1
ATOM 1306 O O . TRP A 1 183 ? 0.419 3.237 5.282 1.00 94.75 183 TRP A O 1
ATOM 1316 N N . TYR A 1 184 ? 1.777 2.491 3.655 1.00 93.50 184 TYR A N 1
ATOM 1317 C CA . TYR A 1 184 ? 2.145 3.797 3.121 1.00 93.50 184 TYR A CA 1
ATOM 1318 C C . TYR A 1 184 ? 1.974 3.837 1.602 1.00 93.50 184 TYR A C 1
ATOM 1320 O O . TYR A 1 184 ? 2.593 3.045 0.893 1.00 93.50 184 TYR A O 1
ATOM 1328 N N . THR A 1 185 ? 1.184 4.792 1.111 1.00 92.69 185 THR A N 1
ATOM 1329 C CA . THR A 1 185 ? 1.120 5.173 -0.306 1.00 92.69 185 THR A CA 1
ATOM 1330 C C . THR A 1 185 ? 1.886 6.486 -0.497 1.00 92.69 185 THR A C 1
ATOM 1332 O O . THR A 1 185 ? 1.390 7.536 -0.071 1.00 92.69 185 THR A O 1
ATOM 1335 N N . PRO A 1 186 ? 3.079 6.466 -1.120 1.00 90.75 186 PRO A N 1
ATOM 1336 C CA . PRO A 1 186 ? 3.756 7.675 -1.571 1.00 90.75 186 PRO A CA 1
ATOM 1337 C C . PRO A 1 186 ? 3.009 8.338 -2.739 1.00 90.75 186 PRO A C 1
ATOM 1339 O O . PRO A 1 186 ? 2.195 7.713 -3.416 1.00 90.75 186 PRO A O 1
ATOM 1342 N N . THR A 1 187 ? 3.325 9.601 -3.012 1.00 90.88 187 THR A N 1
ATOM 1343 C CA . THR A 1 187 ? 2.872 10.289 -4.235 1.00 90.88 187 THR A CA 1
ATOM 1344 C C . THR A 1 187 ? 3.478 9.671 -5.500 1.00 90.88 187 THR A C 1
ATOM 1346 O O . THR A 1 187 ? 4.498 8.986 -5.426 1.00 90.88 187 THR A O 1
ATOM 1349 N N . ASP A 1 188 ? 2.931 9.998 -6.676 1.00 87.56 188 ASP A N 1
ATOM 1350 C CA . ASP A 1 188 ? 3.444 9.526 -7.978 1.00 87.56 188 ASP A CA 1
ATOM 1351 C C . ASP A 1 188 ? 4.912 9.919 -8.232 1.00 87.56 188 ASP A C 1
ATOM 1353 O O . ASP A 1 188 ? 5.680 9.212 -8.892 1.00 87.56 188 ASP A O 1
ATOM 1357 N N . ASN A 1 189 ? 5.351 11.014 -7.603 1.00 87.56 189 ASN A N 1
ATOM 1358 C CA . ASN A 1 189 ? 6.743 11.441 -7.634 1.00 87.56 189 ASN A CA 1
ATOM 1359 C C . ASN A 1 189 ? 7.681 10.566 -6.784 1.00 87.56 189 ASN A C 1
ATOM 1361 O O . ASN A 1 189 ? 8.901 10.619 -6.965 1.00 87.56 189 ASN A O 1
ATOM 1365 N N . HIS A 1 190 ? 7.134 9.796 -5.848 1.00 84.06 190 HIS A N 1
ATOM 1366 C CA . HIS A 1 190 ? 7.859 9.057 -4.816 1.00 84.06 190 HIS A CA 1
ATOM 1367 C C . HIS A 1 190 ? 7.621 7.540 -4.869 1.00 84.06 190 HIS A C 1
ATOM 1369 O O . HIS A 1 190 ? 8.365 6.796 -4.238 1.00 84.06 190 HIS A O 1
ATOM 1375 N N . ASN A 1 191 ? 6.639 7.056 -5.632 1.00 81.62 191 ASN A N 1
ATOM 1376 C CA . ASN A 1 191 ? 6.300 5.633 -5.742 1.00 81.62 191 ASN A CA 1
ATOM 1377 C C . ASN A 1 191 ? 6.832 4.965 -7.030 1.00 81.62 191 ASN A C 1
ATOM 1379 O O . ASN A 1 191 ? 6.511 3.807 -7.250 1.00 81.62 191 ASN A O 1
ATOM 1383 N N . MET A 1 192 ? 7.654 5.647 -7.843 1.00 79.56 192 MET A N 1
ATOM 1384 C CA . MET A 1 192 ? 8.138 5.196 -9.171 1.00 79.56 192 MET A CA 1
ATOM 1385 C C . MET A 1 192 ? 7.105 5.260 -10.316 1.00 79.56 192 MET A C 1
ATOM 1387 O O . MET A 1 192 ? 7.363 4.721 -11.390 1.00 79.56 192 MET A O 1
ATOM 1391 N N . HIS A 1 193 ? 5.975 5.949 -10.129 1.00 79.88 193 HIS A N 1
ATOM 1392 C CA . HIS A 1 193 ? 4.988 6.157 -11.190 1.00 79.88 193 HIS A CA 1
ATOM 1393 C C . HIS A 1 193 ? 5.461 7.186 -12.234 1.00 79.88 193 HIS A C 1
ATOM 1395 O O . HIS A 1 193 ? 5.471 6.880 -13.425 1.00 79.88 193 HIS A O 1
ATOM 1401 N N . ASP A 1 194 ? 5.907 8.373 -11.798 1.00 81.88 194 ASP A N 1
ATOM 1402 C CA . ASP A 1 194 ? 6.257 9.490 -12.702 1.00 81.88 194 ASP A CA 1
ATOM 1403 C C . ASP A 1 194 ? 7.766 9.725 -12.855 1.00 81.88 194 ASP A C 1
ATOM 1405 O O . ASP A 1 194 ? 8.213 10.432 -13.760 1.00 81.88 194 ASP A O 1
ATOM 1409 N N . ASN A 1 195 ? 8.570 9.142 -11.966 1.00 78.69 195 ASN A N 1
ATOM 1410 C CA . ASN A 1 195 ? 10.007 9.388 -11.881 1.00 78.69 195 ASN A CA 1
ATOM 1411 C C . ASN A 1 195 ? 10.823 8.098 -11.981 1.00 78.69 195 ASN A C 1
ATOM 1413 O O . ASN A 1 195 ? 10.321 6.992 -11.795 1.00 78.69 195 ASN A O 1
ATOM 1417 N N . SER A 1 196 ? 12.132 8.246 -12.214 1.00 80.00 196 SER A N 1
ATOM 1418 C CA . SER A 1 196 ? 13.060 7.113 -12.197 1.00 80.00 196 SER A CA 1
ATOM 1419 C C . SER A 1 196 ? 13.060 6.393 -10.843 1.00 80.00 196 SER A C 1
ATOM 1421 O O . SER A 1 196 ? 12.870 7.008 -9.790 1.00 80.00 196 SER A O 1
ATOM 1423 N N . ILE A 1 197 ? 13.397 5.100 -10.872 1.00 76.12 197 ILE A N 1
ATOM 1424 C CA . ILE A 1 197 ? 13.607 4.257 -9.683 1.00 76.12 197 ILE A CA 1
ATOM 1425 C C . ILE A 1 197 ? 14.513 4.967 -8.665 1.00 76.12 197 ILE A C 1
ATOM 1427 O O . ILE A 1 197 ? 14.161 5.090 -7.495 1.00 76.12 197 ILE A O 1
ATOM 1431 N N . SER A 1 198 ? 15.646 5.508 -9.118 1.00 73.44 198 SER A N 1
ATOM 1432 C CA . SER A 1 198 ? 16.591 6.241 -8.270 1.00 73.44 198 SER A CA 1
ATOM 1433 C C . SER A 1 198 ? 15.996 7.494 -7.607 1.00 73.44 198 SER A C 1
ATOM 1435 O O . SER A 1 198 ? 16.295 7.778 -6.449 1.00 73.44 198 SER A O 1
ATOM 1437 N N . THR A 1 199 ? 15.127 8.231 -8.304 1.00 76.25 199 THR A N 1
ATOM 1438 C CA . THR A 1 199 ? 14.510 9.465 -7.787 1.00 76.25 199 THR A CA 1
ATOM 1439 C C . THR A 1 199 ? 13.465 9.162 -6.716 1.00 76.25 199 THR A C 1
ATOM 1441 O O . THR A 1 199 ? 13.438 9.823 -5.677 1.00 76.25 199 THR A O 1
ATOM 1444 N N . ALA A 1 200 ? 12.638 8.138 -6.938 1.00 74.50 200 ALA A N 1
ATOM 1445 C CA . ALA A 1 200 ? 11.646 7.684 -5.967 1.00 74.50 200 ALA A CA 1
ATOM 1446 C C . ALA A 1 200 ? 12.308 7.193 -4.662 1.00 74.50 200 ALA A C 1
ATOM 1448 O O . ALA A 1 200 ? 11.882 7.525 -3.553 1.00 74.50 200 ALA A O 1
ATOM 1449 N N . MET A 1 201 ? 13.411 6.449 -4.782 1.00 68.38 201 MET A N 1
ATOM 1450 C CA . MET A 1 201 ? 14.086 5.809 -3.646 1.00 68.38 201 MET A CA 1
ATOM 1451 C C . MET A 1 201 ? 14.829 6.761 -2.722 1.00 68.38 201 MET A C 1
ATOM 1453 O O . MET A 1 201 ? 14.728 6.617 -1.498 1.00 68.38 201 MET A O 1
ATOM 1457 N N . ALA A 1 202 ? 15.466 7.792 -3.281 1.00 61.69 202 ALA A N 1
ATOM 1458 C CA . ALA A 1 202 ? 16.137 8.831 -2.505 1.00 61.69 202 ALA A CA 1
ATOM 1459 C C . ALA A 1 202 ? 15.206 9.537 -1.495 1.00 61.69 202 ALA A C 1
ATOM 1461 O O . ALA A 1 202 ? 15.686 10.171 -0.557 1.00 61.69 202 ALA A O 1
ATOM 1462 N N . ARG A 1 203 ? 13.879 9.443 -1.673 1.00 61.91 203 ARG A N 1
ATOM 1463 C CA . ARG A 1 203 ? 12.879 10.182 -0.888 1.00 61.91 203 ARG A CA 1
ATOM 1464 C C . ARG A 1 203 ? 11.934 9.335 -0.048 1.00 61.91 203 ARG A C 1
ATOM 1466 O O . ARG A 1 203 ? 11.320 9.899 0.856 1.00 61.91 203 ARG A O 1
ATOM 1473 N N . VAL A 1 204 ? 11.806 8.036 -0.316 1.00 60.06 204 VAL A N 1
ATOM 1474 C CA . VAL A 1 204 ? 10.951 7.132 0.478 1.00 60.06 204 VAL A CA 1
ATOM 1475 C C . VAL A 1 204 ? 11.782 6.253 1.395 1.00 60.06 204 VAL A C 1
ATOM 1477 O O . VAL A 1 204 ? 11.433 6.089 2.552 1.00 60.06 204 VAL A O 1
ATOM 1480 N N . ILE A 1 205 ? 12.897 5.712 0.913 1.00 56.38 205 ILE A N 1
ATOM 1481 C CA . ILE A 1 205 ? 13.608 4.648 1.626 1.00 56.38 205 ILE A CA 1
ATOM 1482 C C . ILE A 1 205 ? 14.900 5.153 2.271 1.00 56.38 205 ILE A C 1
ATOM 1484 O O . ILE A 1 205 ? 15.235 4.738 3.376 1.00 56.38 205 ILE A O 1
ATOM 1488 N N . VAL A 1 206 ? 15.574 6.126 1.651 1.00 49.34 206 VAL A N 1
ATOM 1489 C CA . VAL A 1 206 ? 16.730 6.808 2.262 1.00 49.34 206 VAL A CA 1
ATOM 1490 C C . VAL A 1 206 ? 16.302 7.728 3.419 1.00 49.34 206 VAL A C 1
ATOM 1492 O O . VAL A 1 206 ? 17.066 7.952 4.356 1.00 49.34 206 VAL A O 1
ATOM 1495 N N . THR A 1 207 ? 15.073 8.251 3.376 1.00 49.31 207 THR A N 1
ATOM 1496 C CA . THR A 1 207 ? 14.499 9.163 4.382 1.00 49.31 207 THR A CA 1
ATOM 1497 C C . THR A 1 207 ? 13.637 8.471 5.426 1.00 49.31 207 THR A C 1
ATOM 1499 O O . THR A 1 207 ? 13.330 9.131 6.415 1.00 49.31 207 THR A O 1
ATOM 1502 N N . MET A 1 208 ? 13.254 7.197 5.247 1.00 55.47 208 MET A N 1
ATOM 1503 C CA . MET A 1 208 ? 12.814 6.362 6.366 1.00 55.47 208 MET A CA 1
ATOM 1504 C C . MET A 1 208 ? 14.032 6.241 7.279 1.00 55.47 208 MET A C 1
ATOM 1506 O O . MET A 1 208 ? 14.942 5.466 6.970 1.00 55.47 208 MET A O 1
ATOM 1510 N N . PRO A 1 209 ? 14.127 7.038 8.365 1.00 41.91 209 PRO A N 1
ATOM 1511 C CA . PRO A 1 209 ? 15.225 6.887 9.301 1.00 41.91 209 PRO A CA 1
ATOM 1512 C C . PRO A 1 209 ? 15.115 5.445 9.747 1.00 41.91 209 PRO A C 1
ATOM 1514 O O . PRO A 1 209 ? 14.014 5.079 10.165 1.00 41.91 209 PRO A O 1
ATOM 1517 N N . ARG A 1 210 ? 16.187 4.658 9.523 1.00 44.59 210 ARG A N 1
ATOM 1518 C CA . ARG A 1 210 ? 16.297 3.219 9.812 1.00 44.59 210 ARG A CA 1
ATOM 1519 C C . ARG A 1 210 ? 15.068 2.770 10.581 1.00 44.59 210 ARG A C 1
ATOM 1521 O O . ARG A 1 210 ? 14.982 3.110 11.758 1.00 44.59 210 ARG A O 1
ATOM 1528 N N . LEU A 1 211 ? 14.130 2.072 9.937 1.00 46.19 211 LEU A N 1
ATOM 1529 C CA . LEU A 1 211 ? 13.215 1.223 10.690 1.00 46.19 211 LEU A CA 1
ATOM 1530 C C . LEU A 1 211 ? 14.148 0.351 11.527 1.00 46.19 211 LEU A C 1
ATOM 1532 O O . LEU A 1 211 ? 14.789 -0.563 11.004 1.00 46.19 211 LEU A O 1
ATOM 1536 N N . THR A 1 212 ? 14.406 0.765 12.767 1.00 34.09 212 THR A N 1
ATOM 1537 C CA . THR A 1 212 ? 15.421 0.165 13.617 1.00 34.09 212 THR A CA 1
ATOM 1538 C C . THR A 1 212 ? 14.764 -1.073 14.169 1.00 34.09 212 THR A C 1
ATOM 1540 O O . THR A 1 212 ? 14.445 -1.156 15.348 1.00 34.09 212 THR A O 1
ATOM 1543 N N . CYS A 1 213 ? 14.552 -2.065 13.310 1.00 30.41 213 CYS A N 1
ATOM 1544 C CA . CYS A 1 213 ? 14.483 -3.426 13.776 1.00 30.41 213 CYS A CA 1
ATOM 1545 C C . CYS A 1 213 ? 15.870 -3.725 14.337 1.00 30.41 213 CYS A C 1
ATOM 1547 O O . CYS A 1 213 ? 16.823 -3.976 13.600 1.00 30.41 213 CYS A O 1
ATOM 1549 N N . SER A 1 214 ? 15.999 -3.606 15.659 1.00 25.47 214 SER A N 1
ATOM 1550 C CA . SER A 1 214 ? 17.146 -4.117 16.394 1.00 25.47 214 SER A CA 1
ATOM 1551 C C . SER A 1 214 ? 17.244 -5.611 16.096 1.00 25.47 214 SER A C 1
ATOM 1553 O O . SER A 1 214 ? 16.492 -6.429 16.622 1.00 25.47 214 SER A O 1
ATOM 1555 N N . MET A 1 215 ? 18.128 -5.964 15.168 1.00 25.25 215 MET A N 1
ATOM 1556 C CA . MET A 1 215 ? 18.412 -7.342 14.805 1.00 25.25 215 MET A CA 1
ATOM 1557 C C . MET A 1 215 ? 19.332 -7.916 15.889 1.00 25.25 215 MET A C 1
ATOM 1559 O O . MET A 1 215 ? 20.553 -7.933 15.743 1.00 25.25 215 MET A O 1
ATOM 1563 N N . VAL A 1 216 ? 18.764 -8.347 17.018 1.00 21.28 216 VAL A N 1
ATOM 1564 C CA . VAL A 1 216 ? 19.517 -9.144 17.995 1.00 21.28 216 VAL A CA 1
ATOM 1565 C C . VAL A 1 216 ? 19.647 -10.553 17.422 1.00 21.28 216 VAL A C 1
ATOM 1567 O O . VAL A 1 216 ? 18.714 -11.352 17.493 1.00 21.28 216 VAL A O 1
ATOM 1570 N N . ARG A 1 217 ? 20.808 -10.853 16.826 1.00 22.06 217 ARG A N 1
ATOM 1571 C CA . ARG A 1 217 ? 21.223 -12.234 16.541 1.00 22.06 217 ARG A CA 1
ATOM 1572 C C . ARG A 1 217 ? 21.200 -13.036 17.846 1.00 22.06 217 ARG A C 1
ATOM 1574 O O . ARG A 1 217 ? 21.821 -12.623 18.825 1.00 22.06 217 ARG A O 1
ATOM 1581 N N . ARG A 1 218 ? 20.543 -14.192 17.832 1.00 27.05 218 ARG A N 1
ATOM 1582 C CA . ARG A 1 218 ? 21.020 -15.355 18.584 1.00 27.05 218 ARG A CA 1
ATOM 1583 C C . ARG A 1 218 ? 21.610 -16.330 17.586 1.00 27.05 218 ARG A C 1
ATOM 1585 O O . ARG A 1 218 ? 20.988 -16.475 16.511 1.00 27.05 218 ARG A O 1
#

pLDDT: mean 73.7, std 21.76, range [21.28, 98.0]